Protein AF-0000000083109090 (afdb_homodimer)

Solvent-accessible surface area (backbone atoms only — not comparable to full-atom values): 13668 Å² total; per-residue (Å²): 124,81,41,58,87,53,55,61,82,64,50,48,27,63,74,70,68,46,91,66,56,71,67,56,51,26,51,28,56,70,32,54,67,71,56,40,55,50,26,52,73,69,66,62,48,85,37,51,51,35,40,41,41,31,14,63,66,70,72,48,52,42,60,52,47,31,35,27,48,62,78,38,60,71,63,47,57,58,50,41,63,70,64,45,74,72,66,74,48,75,71,70,64,46,71,69,77,74,76,74,79,79,76,78,79,77,78,79,81,74,77,83,123,124,81,40,59,86,54,55,60,82,65,50,48,28,64,75,69,68,44,89,66,57,71,66,56,52,25,52,29,57,70,31,54,69,70,56,40,55,50,26,53,74,70,66,63,49,85,37,52,51,33,39,39,42,31,13,63,66,69,71,48,53,41,60,52,48,31,34,26,47,62,77,38,60,73,64,46,56,57,50,43,66,70,65,44,74,72,65,74,46,75,72,69,63,46,72,69,77,72,76,74,80,76,77,79,80,78,78,79,81,78,77,88,119

Organism: NCBI:txid185642

Foldseek 3Di:
DACQPPDCQVVVCVVLVHHDDPCLQCVQQPHDPVVCVVCVVVVNCDDLVSLVSNCVSSVHDSVVSCCNNPVDPPVVVVVCVVPPPPPCPPVNVPPPPPPDPPDDDPPPPPDPD/DACQPPDCQVVVCVVLVHHDDPCLQCVLQPHDPVVQVVCVVVVNCDDLVSLVSNCVSSVHDSVVSCCNNPVDPPVVVVVCVVPPPPPCPVVNVPPPPPPDPPDDDPPPPPDPD

Sequence (226 aa):
MDDRDKDPAVVLPYLVGRSLAATEVYEAFGYRKSAYYKAAREGRLITADNLIRAARHFGLNPIDLQVRFGLIAPEAVTEYLESAPAAPGPRDLRPEPSLTPSGRKTLSDKAVRMDDRDKDPAVVLPYLVGRSLAATEVYEAFGYRKSAYYKAAREGRLITADNLIRAARHFGLNPIDLQVRFGLIAPEAVTEYLESAPAAPGPRDLRPEPSLTPSGRKTLSDKAVR

Secondary structure (DSSP, 8-state):
---TTS-HHHHHHHHHTS---HHHHHHHHT--HHHHHHHHHTT-SS-HHHHHHHHHHHT--HHHHHHHTTSS-HHHHHHHHHHS-----GGGGS-------------------/---TTS-HHHHHHHHHTS---HHHHHHHHT--HHHHHHHHHTT-SS-HHHHHHHHHHHT--HHHHHHHTTSS-HHHHHHHHHHS-----GGGGS-------------------

pLDDT: mean 83.54, std 21.54, range [30.34, 98.88]

Radius of gyration: 29.58 Å; Cα contacts (8 Å, |Δi|>4): 188; chains: 2; bounding box: 74×94×102 Å

Nearest PDB structures (foldseek):
  6jpi-assembly1_C  TM=4.827E-01  e=1.885E-01  Pseudomonas aeruginosa PAO1
  6rnz-assembly2_B  TM=6.061E-01  e=8.542E-01  Deinococcus deserti
  6jq1-assembly1_A  TM=6.209E-01  e=1.283E+00  Deinococcus geothermalis DSM 11300
  2lyp-assembly1_A  TM=5.746E-01  e=2.295E+00  Enterococcus faecalis
  6qer-assembly4_D  TM=4.992E-01  e=7.339E+00  Streptococcus thermophilus LMD-9

Structure (mmCIF, N/CA/C/O backbone):
data_AF-0000000083109090-model_v1
#
loop_
_entity.id
_entity.type
_entity.pdbx_description
1 polymer 'Uncharacterized protein'
#
loop_
_atom_site.group_PDB
_atom_site.id
_atom_site.type_symbol
_atom_site.label_atom_id
_atom_site.label_alt_id
_atom_site.label_comp_id
_atom_site.label_asym_id
_atom_site.label_entity_id
_atom_site.label_seq_id
_atom_site.pdbx_PDB_ins_code
_atom_site.Cartn_x
_atom_site.Cartn_y
_atom_site.Cartn_z
_atom_site.occupancy
_atom_site.B_iso_or_equiv
_atom_site.auth_seq_id
_atom_site.auth_comp_id
_atom_site.auth_asym_id
_atom_site.auth_atom_id
_atom_site.pdbx_PDB_model_num
ATOM 1 N N . MET A 1 1 ? 8.922 15.836 -2.305 1 66.12 1 MET A N 1
ATOM 2 C CA . MET A 1 1 ? 9.102 16.047 -0.872 1 66.12 1 MET A CA 1
ATOM 3 C C . MET A 1 1 ? 9.062 14.727 -0.116 1 66.12 1 MET A C 1
ATOM 5 O O . MET A 1 1 ? 8.359 13.797 -0.517 1 66.12 1 MET A O 1
ATOM 9 N N . ASP A 1 2 ? 10.039 14.414 0.573 1 82.81 2 ASP A N 1
ATOM 10 C CA . ASP A 1 2 ? 10.25 13.227 1.394 1 82.81 2 ASP A CA 1
ATOM 11 C C . ASP A 1 2 ? 9.758 13.445 2.82 1 82.81 2 ASP A C 1
ATOM 13 O O . ASP A 1 2 ? 10.242 14.336 3.521 1 82.81 2 ASP A O 1
ATOM 17 N N . ASP A 1 3 ? 8.758 12.719 3.186 1 92 3 ASP A N 1
ATOM 18 C CA . ASP A 1 3 ? 8.109 12.898 4.48 1 92 3 ASP A CA 1
ATOM 19 C C . ASP A 1 3 ? 8.227 11.633 5.336 1 92 3 ASP A C 1
ATOM 21 O O . ASP A 1 3 ? 7.43 11.422 6.246 1 92 3 ASP A O 1
ATOM 25 N N . ARG A 1 4 ? 9.234 10.852 5.129 1 91.81 4 ARG A N 1
ATOM 26 C CA . ARG A 1 4 ? 9.383 9.531 5.73 1 91.81 4 ARG A CA 1
ATOM 27 C C . ARG A 1 4 ? 9.469 9.625 7.25 1 91.81 4 ARG A C 1
ATOM 29 O O . ARG A 1 4 ? 9.008 8.734 7.961 1 91.81 4 ARG A O 1
ATOM 36 N N . ASP A 1 5 ? 9.898 10.703 7.746 1 92.56 5 ASP A N 1
ATOM 37 C CA . ASP A 1 5 ? 10.141 10.789 9.188 1 92.56 5 ASP A CA 1
ATOM 38 C C . ASP A 1 5 ? 9.203 11.797 9.844 1 92.56 5 ASP A C 1
ATOM 40 O O . ASP A 1 5 ? 9.367 12.141 11.016 1 92.56 5 ASP A O 1
ATOM 44 N N . LYS A 1 6 ? 8.25 12.172 9.07 1 93.75 6 LYS A N 1
ATOM 45 C CA . LYS A 1 6 ? 7.32 13.164 9.602 1 93.75 6 LYS A CA 1
ATOM 46 C C . LYS A 1 6 ? 6.043 12.508 10.117 1 93.75 6 LYS A C 1
ATOM 48 O O . LYS A 1 6 ? 5.664 11.43 9.656 1 93.75 6 LYS A O 1
ATOM 53 N N . ASP A 1 7 ? 5.457 13.18 10.992 1 93.06 7 ASP A N 1
ATOM 54 C CA . ASP A 1 7 ? 4.16 12.773 11.531 1 93.06 7 ASP A CA 1
ATOM 55 C C . ASP A 1 7 ? 3.043 13.047 10.523 1 93.06 7 ASP A C 1
ATOM 57 O O . ASP A 1 7 ? 2.887 14.172 10.047 1 93.06 7 ASP A O 1
ATOM 61 N N . PRO A 1 8 ? 2.293 12.023 10.266 1 96.81 8 PRO A N 1
ATOM 62 C CA . PRO A 1 8 ? 1.177 12.266 9.344 1 96.81 8 PRO A CA 1
ATOM 63 C C . PRO A 1 8 ? 0.277 13.414 9.797 1 96.81 8 PRO A C 1
ATOM 65 O O . PRO A 1 8 ? -0.294 14.117 8.961 1 96.81 8 PRO A O 1
ATOM 68 N N . ALA A 1 9 ? 0.2 13.648 11.047 1 95.56 9 ALA A N 1
ATOM 69 C CA . ALA A 1 9 ? -0.646 14.719 11.578 1 95.56 9 ALA A CA 1
ATOM 70 C C . ALA A 1 9 ? -0.125 16.094 11.156 1 95.56 9 ALA A C 1
ATOM 72 O O . ALA A 1 9 ? -0.86 17.078 11.195 1 95.56 9 ALA A O 1
ATOM 73 N N . VAL A 1 10 ? 1.096 16.094 10.805 1 94.38 10 VAL A N 1
ATOM 74 C CA . VAL A 1 10 ? 1.698 17.328 10.312 1 94.38 10 VAL A CA 1
ATOM 75 C C . VAL A 1 10 ? 1.59 17.375 8.797 1 94.38 10 VAL A C 1
ATOM 77 O O . VAL A 1 10 ? 1.343 18.453 8.219 1 94.38 10 VAL A O 1
ATOM 80 N N . VAL A 1 11 ? 1.691 16.25 8.141 1 96.75 11 VAL A N 1
ATOM 81 C CA . VAL A 1 11 ? 1.776 16.172 6.688 1 96.75 11 VAL A CA 1
ATOM 82 C C . VAL A 1 11 ? 0.381 16.297 6.082 1 96.75 11 VAL A C 1
ATOM 84 O O . VAL A 1 11 ? 0.186 17.016 5.098 1 96.75 11 VAL A O 1
ATOM 87 N N . LEU A 1 12 ? -0.582 15.68 6.68 1 98.06 12 LEU A N 1
ATOM 88 C CA . LEU A 1 12 ? -1.898 15.531 6.07 1 98.06 12 LEU A CA 1
ATOM 89 C C . LEU A 1 12 ? -2.598 16.875 5.938 1 98.06 12 LEU A C 1
ATOM 91 O O . LEU A 1 12 ? -3.215 17.156 4.906 1 98.06 12 LEU A O 1
ATOM 95 N N . PRO A 1 13 ? -2.471 17.797 6.957 1 97.5 13 PRO A N 1
ATOM 96 C CA . PRO A 1 13 ? -3.105 19.109 6.781 1 97.5 13 PRO A CA 1
ATOM 97 C C . PRO A 1 13 ? -2.58 19.859 5.562 1 97.5 13 PRO A C 1
ATOM 99 O O . PRO A 1 13 ? -3.346 20.531 4.875 1 97.5 13 PRO A O 1
ATOM 102 N N . TYR A 1 14 ? -1.335 19.656 5.316 1 95.38 14 TYR A N 1
ATOM 103 C CA . TYR A 1 14 ? -0.731 20.297 4.152 1 95.38 14 TYR A CA 1
ATOM 104 C C . TYR A 1 14 ? -1.292 19.719 2.859 1 95.38 14 TYR A C 1
ATOM 106 O O . TYR A 1 14 ? -1.644 20.469 1.938 1 95.38 14 TYR A O 1
ATOM 114 N N . LEU A 1 15 ? -1.464 18.5 2.781 1 95.81 15 LEU A N 1
ATOM 115 C CA . LEU A 1 15 ? -1.929 17.812 1.578 1 95.81 15 LEU A CA 1
ATOM 116 C C . LEU A 1 15 ? -3.414 18.078 1.347 1 95.81 15 LEU A C 1
ATOM 118 O O . LEU A 1 15 ? -3.855 18.203 0.203 1 95.81 15 LEU A O 1
ATOM 122 N N . VAL A 1 16 ? -4.121 18.109 2.443 1 97.06 16 VAL A N 1
ATOM 123 C CA . VAL A 1 16 ? -5.562 18.312 2.361 1 97.06 16 VAL A CA 1
ATOM 124 C C . VAL A 1 16 ? -5.863 19.781 2.064 1 97.06 16 VAL A C 1
ATOM 126 O O . VAL A 1 16 ? -6.879 20.109 1.441 1 97.06 16 VAL A O 1
ATOM 129 N N . GLY A 1 17 ? -5 20.641 2.492 1 96.44 17 GLY A N 1
ATOM 130 C CA . GLY A 1 17 ? -5.156 22.062 2.232 1 96.44 17 GLY A CA 1
ATOM 131 C C . GLY A 1 17 ? -5.984 22.766 3.285 1 96.44 17 GLY A C 1
ATOM 132 O O . GLY A 1 17 ? -6.648 23.766 2.99 1 96.44 17 GLY A O 1
ATOM 133 N N . ARG A 1 18 ? -6.121 22.25 4.379 1 97.88 18 ARG A N 1
ATOM 134 C CA . ARG A 1 18 ? -6.812 22.875 5.5 1 97.88 18 ARG A CA 1
ATOM 135 C C . ARG A 1 18 ? -6.285 22.344 6.832 1 97.88 18 ARG A C 1
ATOM 137 O O . ARG A 1 18 ? -5.605 21.312 6.871 1 97.88 18 ARG A O 1
ATOM 144 N N . SER A 1 19 ? -6.629 23.031 7.867 1 97.19 19 SER A N 1
ATOM 145 C CA . SER A 1 19 ? -6.312 22.531 9.203 1 97.19 19 SER A CA 1
ATOM 146 C C . SER A 1 19 ? -7.133 21.297 9.547 1 97.19 19 SER A C 1
ATOM 148 O O . SER A 1 19 ? -8.297 21.188 9.148 1 97.19 19 SER A O 1
ATOM 150 N N . LEU A 1 20 ? -6.5 20.359 10.188 1 97.94 20 LEU A N 1
ATOM 151 C CA . LEU A 1 20 ? -7.188 19.156 10.625 1 97.94 20 LEU A CA 1
ATOM 152 C C . LEU A 1 20 ? -7.141 19.031 12.148 1 97.94 20 LEU A C 1
ATOM 154 O O . LEU A 1 20 ? -6.082 19.188 12.758 1 97.94 20 LEU A O 1
ATOM 158 N N . ALA A 1 21 ? -8.328 18.734 12.734 1 97.38 21 ALA A N 1
ATOM 159 C CA . ALA A 1 21 ? -8.328 18.344 14.141 1 97.38 21 ALA A CA 1
ATOM 160 C C . ALA A 1 21 ? -7.613 17.016 14.336 1 97.38 21 ALA A C 1
ATOM 162 O O . ALA A 1 21 ? -7.66 16.141 13.469 1 97.38 21 ALA A O 1
ATOM 163 N N . ALA A 1 22 ? -6.977 16.844 15.492 1 96.31 22 ALA A N 1
ATOM 164 C CA . ALA A 1 22 ? -6.305 15.594 15.805 1 96.31 22 ALA A CA 1
ATOM 165 C C . ALA A 1 22 ? -7.262 14.414 15.664 1 96.31 22 ALA A C 1
ATOM 167 O O . ALA A 1 22 ? -6.887 13.359 15.148 1 96.31 22 ALA A O 1
ATOM 168 N N . THR A 1 23 ? -8.461 14.625 16.031 1 96.94 23 THR A N 1
ATOM 169 C CA . THR A 1 23 ? -9.469 13.57 15.977 1 96.94 23 THR A CA 1
ATOM 170 C C . THR A 1 23 ? -9.742 13.156 14.531 1 96.94 23 THR A C 1
ATOM 172 O O . THR A 1 23 ? -10 11.984 14.266 1 96.94 23 THR A O 1
ATOM 175 N N . GLU A 1 24 ? -9.688 14.125 13.602 1 98.12 24 GLU A N 1
ATOM 176 C CA . GLU A 1 24 ? -9.875 13.828 12.188 1 98.12 24 GLU A CA 1
ATOM 177 C C . GLU A 1 24 ? -8.758 12.93 11.656 1 98.12 24 GLU A C 1
ATOM 179 O O . GLU A 1 24 ? -9 12.031 10.859 1 98.12 24 GLU A O 1
ATOM 184 N N . VAL A 1 25 ? -7.59 13.18 12.125 1 98.38 25 VAL A N 1
ATOM 185 C CA . VAL A 1 25 ? -6.434 12.406 11.688 1 98.38 25 VAL A CA 1
ATOM 186 C C . VAL A 1 25 ? -6.527 10.977 12.227 1 98.38 25 VAL A C 1
ATOM 188 O O . VAL A 1 25 ? -6.375 10.016 11.469 1 98.38 25 VAL A O 1
ATOM 191 N N . TYR A 1 26 ? -6.895 10.883 13.555 1 98.06 26 TYR A N 1
ATOM 192 C CA . TYR A 1 26 ? -7.02 9.555 14.156 1 98.06 26 TYR A CA 1
ATOM 193 C C . TYR A 1 26 ? -8.078 8.727 13.43 1 98.06 26 TYR A C 1
ATOM 195 O O . TYR A 1 26 ? -7.852 7.555 13.125 1 98.06 26 TYR A O 1
ATOM 203 N N . GLU A 1 27 ? -9.133 9.398 13.125 1 98.06 27 GLU A N 1
ATOM 204 C CA . GLU A 1 27 ? -10.242 8.727 12.453 1 98.06 27 GLU A CA 1
ATOM 205 C C . GLU A 1 27 ? -9.852 8.281 11.055 1 98.06 27 GLU A C 1
ATOM 207 O O . GLU A 1 27 ? -10.242 7.199 10.609 1 98.06 27 GLU A O 1
ATOM 212 N N . ALA A 1 28 ? -9.047 9.055 10.43 1 98.69 28 ALA A N 1
ATOM 213 C CA . ALA A 1 28 ? -8.609 8.719 9.078 1 98.69 28 ALA A CA 1
ATOM 214 C C . ALA A 1 28 ? -7.762 7.449 9.07 1 98.69 28 ALA A C 1
ATOM 216 O O . ALA A 1 28 ? -7.773 6.691 8.094 1 98.69 28 ALA A O 1
ATOM 217 N N . PHE A 1 29 ? -7.105 7.23 10.102 1 98.69 29 PHE A N 1
ATOM 218 C CA . PHE A 1 29 ? -6.281 6.035 10.227 1 98.69 29 PHE A CA 1
ATOM 219 C C . PHE A 1 29 ? -7.078 4.891 10.844 1 98.69 29 PHE A C 1
ATOM 221 O O . PHE A 1 29 ? -6.613 3.75 10.867 1 98.69 29 PHE A O 1
ATOM 228 N N . GLY A 1 30 ? -8.219 5.223 11.352 1 98.06 30 GLY A N 1
ATOM 229 C CA . GLY A 1 30 ? -9.078 4.223 11.977 1 98.06 30 GLY A CA 1
ATOM 230 C C . GLY A 1 30 ? -8.688 3.902 13.406 1 98.06 30 GLY A C 1
ATOM 231 O O . GLY A 1 30 ? -8.891 2.781 13.875 1 98.06 30 GLY A O 1
ATOM 232 N N . TYR A 1 31 ? -8.102 4.867 14.023 1 98.19 31 TYR A N 1
ATOM 233 C CA . TYR A 1 31 ? -7.633 4.668 15.391 1 98.19 31 TYR A CA 1
ATOM 234 C C . TYR A 1 31 ? -8.367 5.586 16.359 1 98.19 31 TYR A C 1
ATOM 236 O O . TYR A 1 31 ? -8.789 6.684 15.992 1 98.19 31 TYR A O 1
ATOM 244 N N . ARG A 1 32 ? -8.547 5.086 17.531 1 98.25 32 ARG A N 1
ATOM 245 C CA . ARG A 1 32 ? -8.734 6.02 18.641 1 98.25 32 ARG A CA 1
ATOM 246 C C . ARG A 1 32 ? -7.426 6.707 19.016 1 98.25 32 ARG A C 1
ATOM 248 O O . ARG A 1 32 ? -6.348 6.27 18.594 1 98.25 32 ARG A O 1
ATOM 255 N N . LYS A 1 33 ? -7.535 7.75 19.797 1 97.12 33 LYS A N 1
ATOM 256 C CA . LYS A 1 33 ? -6.383 8.57 20.156 1 97.12 33 LYS A CA 1
ATOM 257 C C . LYS A 1 33 ? -5.273 7.723 20.766 1 97.12 33 LYS A C 1
ATOM 259 O O . LYS A 1 33 ? -4.137 7.746 20.297 1 97.12 33 LYS A O 1
ATOM 264 N N . SER A 1 34 ? -5.559 6.965 21.781 1 98.12 34 SER A N 1
ATOM 265 C CA . SER A 1 34 ? -4.559 6.184 22.5 1 98.12 34 SER A CA 1
ATOM 266 C C . SER A 1 34 ? -3.893 5.156 21.594 1 98.12 34 SER A C 1
ATOM 268 O O . SER A 1 34 ? -2.682 4.945 21.672 1 98.12 34 SER A O 1
ATOM 270 N N . ALA A 1 35 ? -4.723 4.559 20.734 1 98.19 35 ALA A N 1
ATOM 271 C CA . ALA A 1 35 ? -4.207 3.557 19.812 1 98.19 35 ALA A CA 1
ATOM 272 C C . ALA A 1 35 ? -3.328 4.203 18.75 1 98.19 35 ALA A C 1
ATOM 274 O O . ALA A 1 35 ? -2.35 3.602 18.297 1 98.19 35 ALA A O 1
ATOM 275 N N . TYR A 1 36 ? -3.684 5.449 18.359 1 98.12 36 TYR A N 1
ATOM 276 C CA . TYR A 1 36 ? -2.885 6.184 17.375 1 98.12 36 TYR A CA 1
ATOM 277 C C . TYR A 1 36 ? -1.476 6.434 17.906 1 98.12 36 TYR A C 1
ATOM 279 O O . TYR A 1 36 ? -0.491 6.121 17.234 1 98.12 36 TYR A O 1
ATOM 287 N N . TYR A 1 37 ? -1.367 6.914 19.062 1 97.12 37 TYR A N 1
ATOM 288 C CA . TYR A 1 37 ? -0.075 7.238 19.656 1 97.12 37 TYR A CA 1
ATOM 289 C C . TYR A 1 37 ? 0.722 5.977 19.953 1 97.12 37 TYR A C 1
ATOM 291 O O . TYR A 1 37 ? 1.945 5.953 19.797 1 97.12 37 TYR A O 1
ATOM 299 N N . LYS A 1 38 ? 0.082 4.988 20.391 1 98.31 38 LYS A N 1
ATOM 300 C CA . LYS A 1 38 ? 0.758 3.711 20.609 1 98.31 38 LYS A CA 1
ATOM 301 C C . LYS A 1 38 ? 1.337 3.176 19.297 1 98.31 38 LYS A C 1
ATOM 303 O O . LYS A 1 38 ? 2.488 2.738 19.25 1 98.31 38 LYS A O 1
ATOM 308 N N . ALA A 1 39 ? 0.479 3.254 18.234 1 97.88 39 ALA A N 1
ATOM 309 C CA . ALA A 1 39 ? 0.938 2.805 16.922 1 97.88 39 ALA A CA 1
ATOM 310 C C . ALA A 1 39 ? 2.137 3.623 16.453 1 97.88 39 ALA A C 1
ATOM 312 O O . ALA A 1 39 ? 3.092 3.074 15.891 1 97.88 39 ALA A O 1
ATOM 313 N N . ALA A 1 40 ? 2.102 4.844 16.641 1 96.75 40 ALA A N 1
ATOM 314 C CA . ALA A 1 40 ? 3.203 5.727 16.266 1 96.75 40 ALA A CA 1
ATOM 315 C C . ALA A 1 40 ? 4.484 5.352 17.016 1 96.75 40 ALA A C 1
ATOM 317 O O . ALA A 1 40 ? 5.551 5.238 16.406 1 96.75 40 ALA A O 1
ATOM 318 N N . ARG A 1 41 ? 4.352 5.07 18.266 1 96.75 41 ARG A N 1
ATOM 319 C CA . ARG A 1 41 ? 5.508 4.738 19.094 1 96.75 41 ARG A CA 1
ATOM 320 C C . ARG A 1 41 ? 6.09 3.385 18.688 1 96.75 41 ARG A C 1
ATOM 322 O O . ARG A 1 41 ? 7.309 3.189 18.75 1 96.75 41 ARG A O 1
ATOM 329 N N . GLU A 1 42 ? 5.297 2.531 18.281 1 97.56 42 GLU A N 1
ATOM 330 C CA . GLU A 1 42 ? 5.711 1.168 17.969 1 97.56 42 GLU A CA 1
ATOM 331 C C . GLU A 1 42 ? 6.105 1.037 16.5 1 97.56 42 GLU A C 1
ATOM 333 O O . GLU A 1 42 ? 6.441 -0.055 16.047 1 97.56 42 GLU A O 1
ATOM 338 N N . GLY A 1 43 ? 6.012 2.068 15.781 1 96.12 43 GLY A N 1
ATOM 339 C CA . GLY A 1 43 ? 6.41 2.031 14.383 1 96.12 43 GLY A CA 1
ATOM 340 C C . GLY A 1 43 ? 5.391 1.354 13.492 1 96.12 43 GLY A C 1
ATOM 341 O O . GLY A 1 43 ? 5.727 0.869 12.406 1 96.12 43 GLY A O 1
ATOM 342 N N . ARG A 1 44 ? 4.113 1.366 13.922 1 97.25 44 ARG A N 1
ATOM 343 C CA . ARG A 1 44 ? 3.07 0.638 13.211 1 97.25 44 ARG A CA 1
ATOM 344 C C . ARG A 1 44 ? 2.078 1.598 12.562 1 97.25 44 ARG A C 1
ATOM 346 O O . ARG A 1 44 ? 1.057 1.17 12.023 1 97.25 44 ARG A O 1
ATOM 353 N N . LEU A 1 45 ? 2.334 2.902 12.602 1 98.25 45 LEU A N 1
ATOM 354 C CA . LEU A 1 45 ? 1.4 3.9 12.094 1 98.25 45 LEU A CA 1
ATOM 355 C C . LEU A 1 45 ? 1.543 4.055 10.586 1 98.25 45 LEU A C 1
ATOM 357 O O . LEU A 1 45 ? 0.546 4.055 9.859 1 98.25 45 LEU A O 1
ATOM 361 N N . ILE A 1 46 ? 2.832 4.039 10.211 1 98.31 46 ILE A N 1
ATOM 362 C CA . ILE A 1 46 ? 3.1 4.25 8.797 1 98.31 46 ILE A CA 1
ATOM 363 C C . ILE A 1 46 ? 3.174 2.906 8.078 1 98.31 46 ILE A C 1
ATOM 365 O O . ILE A 1 46 ? 4.254 2.336 7.926 1 98.31 46 ILE A O 1
ATOM 369 N N . THR A 1 47 ? 2.074 2.434 7.707 1 98.31 47 THR A N 1
ATOM 370 C CA . THR A 1 47 ? 1.924 1.237 6.887 1 98.31 47 THR A CA 1
ATOM 371 C C . THR A 1 47 ? 1.169 1.557 5.598 1 98.31 47 THR A C 1
ATOM 373 O O . THR A 1 47 ? 0.446 2.553 5.527 1 98.31 47 THR A O 1
ATOM 376 N N . ALA A 1 48 ? 1.353 0.755 4.621 1 98.81 48 ALA A N 1
ATOM 377 C CA . ALA A 1 48 ? 0.65 0.982 3.359 1 98.81 48 ALA A CA 1
ATOM 378 C C . ALA A 1 48 ? -0.862 0.92 3.555 1 98.81 48 ALA A C 1
ATOM 380 O O . ALA A 1 48 ? -1.599 1.744 3.008 1 98.81 48 ALA A O 1
ATOM 381 N N . ASP A 1 49 ? -1.288 0.029 4.383 1 98.75 49 ASP A N 1
ATOM 382 C CA . ASP A 1 49 ? -2.719 -0.102 4.641 1 98.75 49 ASP A CA 1
ATOM 383 C C . ASP A 1 49 ? -3.268 1.146 5.332 1 98.75 49 ASP A C 1
ATOM 385 O O . ASP A 1 49 ? -4.332 1.645 4.965 1 98.75 49 ASP A O 1
ATOM 389 N N . ASN A 1 50 ? -2.525 1.645 6.262 1 98.81 50 ASN A N 1
ATOM 390 C CA . ASN A 1 50 ? -2.953 2.846 6.969 1 98.81 50 ASN A CA 1
ATOM 391 C C . ASN A 1 50 ? -2.963 4.066 6.051 1 98.81 50 ASN A C 1
ATOM 393 O O . ASN A 1 50 ? -3.873 4.891 6.121 1 98.81 50 ASN A O 1
ATOM 397 N N . LEU A 1 51 ? -1.972 4.109 5.223 1 98.75 51 LEU A N 1
ATOM 398 C CA . LEU A 1 51 ? -1.868 5.254 4.324 1 98.75 51 LEU A CA 1
ATOM 399 C C . LEU A 1 51 ? -2.963 5.211 3.262 1 98.75 51 LEU A C 1
ATOM 401 O O . LEU A 1 51 ? -3.496 6.254 2.871 1 98.75 51 LEU A O 1
ATOM 405 N N . ILE A 1 52 ? -3.293 4.023 2.836 1 98.88 52 ILE A N 1
ATOM 406 C CA . ILE A 1 52 ? -4.402 3.863 1.903 1 98.88 52 ILE A CA 1
ATOM 407 C C . ILE A 1 52 ? -5.711 4.258 2.584 1 98.88 52 ILE A C 1
ATOM 409 O O . ILE A 1 52 ? -6.543 4.949 1.991 1 98.88 52 ILE A O 1
ATOM 413 N N . ARG A 1 53 ? -5.852 3.891 3.814 1 98.69 53 ARG A N 1
ATOM 414 C CA . ARG A 1 53 ? -7.043 4.258 4.574 1 98.69 53 ARG A CA 1
ATOM 415 C C . ARG A 1 53 ? -7.148 5.77 4.73 1 98.69 53 ARG A C 1
ATOM 417 O O . ARG A 1 53 ? -8.211 6.348 4.508 1 98.69 53 ARG A O 1
ATOM 424 N N . ALA A 1 54 ? -6.059 6.391 5.09 1 98.81 54 ALA A N 1
ATOM 425 C CA . ALA A 1 54 ? -6.039 7.84 5.27 1 98.81 54 ALA A CA 1
ATOM 426 C C . ALA A 1 54 ? -6.312 8.562 3.953 1 98.81 54 ALA A C 1
ATOM 428 O O . ALA A 1 54 ? -7.051 9.547 3.92 1 98.81 54 ALA A O 1
ATOM 429 N N . ALA A 1 55 ? -5.727 8.031 2.914 1 98.62 55 ALA A N 1
ATOM 430 C CA . ALA A 1 55 ? -5.934 8.625 1.595 1 98.62 55 ALA A CA 1
ATOM 431 C C . ALA A 1 55 ? -7.406 8.586 1.2 1 98.62 55 ALA A C 1
ATOM 433 O O . ALA A 1 55 ? -7.953 9.578 0.718 1 98.62 55 ALA A O 1
ATOM 434 N N . ARG A 1 56 ? -8.031 7.488 1.415 1 98.5 56 ARG A N 1
ATOM 435 C CA . ARG A 1 56 ? -9.445 7.332 1.101 1 98.5 56 ARG A CA 1
ATOM 436 C C . ARG A 1 56 ? -10.297 8.297 1.921 1 98.5 56 ARG A C 1
ATOM 438 O O . ARG A 1 56 ? -11.234 8.898 1.399 1 98.5 56 ARG A O 1
ATOM 445 N N . HIS A 1 57 ? -9.938 8.461 3.15 1 98.62 57 HIS A N 1
ATOM 446 C CA . HIS A 1 57 ? -10.695 9.305 4.062 1 98.62 57 HIS A CA 1
ATOM 447 C C . HIS A 1 57 ? -10.641 10.766 3.633 1 98.62 57 HIS A C 1
ATOM 449 O O . HIS A 1 57 ? -11.648 11.477 3.686 1 98.62 57 HIS A O 1
ATOM 455 N N . PHE A 1 58 ? -9.531 11.234 3.152 1 98.44 58 PHE A N 1
ATOM 456 C CA . PHE A 1 58 ? -9.328 12.656 2.879 1 98.44 58 PHE A CA 1
ATOM 457 C C . PHE A 1 58 ? -9.422 12.938 1.384 1 98.44 58 PHE A C 1
ATOM 459 O O . PHE A 1 58 ? -9.297 14.086 0.954 1 98.44 58 PHE A O 1
ATOM 466 N N . GLY A 1 59 ? -9.562 11.875 0.595 1 97.5 59 GLY A N 1
ATOM 467 C CA . GLY A 1 59 ? -9.609 12.055 -0.847 1 97.5 59 GLY A CA 1
ATOM 468 C C . GLY A 1 59 ? -8.242 12.336 -1.452 1 97.5 59 GLY A C 1
ATOM 469 O O . GLY A 1 59 ? -8.125 13.117 -2.396 1 97.5 59 GLY A O 1
ATOM 470 N N . LEU A 1 60 ? -7.242 11.75 -0.874 1 97.88 60 LEU A N 1
ATOM 471 C CA . LEU A 1 60 ? -5.883 11.883 -1.383 1 97.88 60 LEU A CA 1
ATOM 472 C C . LEU A 1 60 ? -5.504 10.688 -2.246 1 97.88 60 LEU A C 1
ATOM 474 O O . LEU A 1 60 ? -6.227 9.68 -2.273 1 97.88 60 LEU A O 1
ATOM 478 N N . ASN A 1 61 ? -4.457 10.836 -2.961 1 98 61 ASN A N 1
ATOM 479 C CA . ASN A 1 61 ? -3.938 9.734 -3.758 1 98 61 ASN A CA 1
ATOM 480 C C . ASN A 1 61 ? -3.098 8.781 -2.914 1 98 61 ASN A C 1
ATOM 482 O O . ASN A 1 61 ? -2.088 9.18 -2.332 1 98 61 ASN A O 1
ATOM 486 N N . PRO A 1 62 ? -3.473 7.566 -2.844 1 98.56 62 PRO A N 1
ATOM 487 C CA . PRO A 1 62 ? -2.729 6.625 -2.004 1 98.56 62 PRO A CA 1
ATOM 488 C C . PRO A 1 62 ? -1.285 6.438 -2.463 1 98.56 62 PRO A C 1
ATOM 490 O O . PRO A 1 62 ? -0.401 6.176 -1.643 1 98.56 62 PRO A O 1
ATOM 493 N N . ILE A 1 63 ? -1.055 6.586 -3.68 1 98.19 63 ILE A N 1
ATOM 494 C CA . ILE A 1 63 ? 0.301 6.449 -4.203 1 98.19 63 ILE A CA 1
ATOM 495 C C . ILE A 1 63 ? 1.165 7.605 -3.701 1 98.19 63 ILE A C 1
ATOM 497 O O . ILE A 1 63 ? 2.305 7.398 -3.281 1 98.19 63 ILE A O 1
ATOM 501 N N . ASP A 1 64 ? 0.542 8.797 -3.73 1 96.75 64 ASP A N 1
ATOM 502 C CA . ASP A 1 64 ? 1.269 9.953 -3.225 1 96.75 64 ASP A CA 1
ATOM 503 C C . ASP A 1 64 ? 1.732 9.727 -1.787 1 96.75 64 ASP A C 1
ATOM 505 O O . ASP A 1 64 ? 2.902 9.945 -1.465 1 96.75 64 ASP A O 1
ATOM 509 N N . LEU A 1 65 ? 0.844 9.227 -0.983 1 97.94 65 LEU A N 1
ATOM 510 C CA . LEU A 1 65 ? 1.188 9.039 0.421 1 97.94 65 LEU A CA 1
ATOM 511 C C . LEU A 1 65 ? 2.246 7.949 0.581 1 97.94 65 LEU A C 1
ATOM 513 O O . LEU A 1 65 ? 3.199 8.109 1.346 1 97.94 65 LEU A O 1
ATOM 517 N N . GLN A 1 66 ? 2.117 6.848 -0.151 1 98.12 66 GLN A N 1
ATOM 518 C CA . GLN A 1 66 ? 3.055 5.738 -0.016 1 98.12 66 GLN A CA 1
ATOM 519 C C . GLN A 1 66 ? 4.449 6.133 -0.499 1 98.12 66 GLN A C 1
ATOM 521 O O . GLN A 1 66 ? 5.453 5.695 0.065 1 98.12 66 GLN A O 1
ATOM 526 N N . VAL A 1 67 ? 4.496 7.004 -1.5 1 97.44 67 VAL A N 1
ATOM 527 C CA . VAL A 1 67 ? 5.781 7.492 -1.992 1 97.44 67 VAL A CA 1
ATOM 528 C C . VAL A 1 67 ? 6.371 8.492 -0.998 1 97.44 67 VAL A C 1
ATOM 530 O O . VAL A 1 67 ? 7.539 8.375 -0.616 1 97.44 67 VAL A O 1
ATOM 533 N N . ARG A 1 68 ? 5.555 9.422 -0.545 1 96.38 68 ARG A N 1
ATOM 534 C CA . ARG A 1 68 ? 6 10.484 0.354 1 96.38 68 ARG A CA 1
ATOM 535 C C . ARG A 1 68 ? 6.559 9.906 1.649 1 96.38 68 ARG A C 1
ATOM 537 O O . ARG A 1 68 ? 7.535 10.422 2.195 1 96.38 68 ARG A O 1
ATOM 544 N N . PHE A 1 69 ? 5.938 8.805 2.098 1 97.69 69 PHE A N 1
ATOM 545 C CA . PHE A 1 69 ? 6.355 8.227 3.367 1 97.69 69 PHE A CA 1
ATOM 546 C C . PHE A 1 69 ? 7.352 7.094 3.143 1 97.69 69 PHE A C 1
ATOM 548 O O . PHE A 1 69 ? 7.719 6.387 4.082 1 97.69 69 PHE A O 1
ATOM 555 N N . GLY A 1 70 ? 7.734 6.809 1.852 1 97.06 70 GLY A N 1
ATOM 556 C CA . GLY A 1 70 ? 8.898 6 1.54 1 97.06 70 GLY A CA 1
ATOM 557 C C . GLY A 1 70 ? 8.594 4.52 1.454 1 97.06 70 GLY A C 1
ATOM 558 O O . GLY A 1 70 ? 9.508 3.688 1.492 1 97.06 70 GLY A O 1
ATOM 559 N N . LEU A 1 71 ? 7.348 4.191 1.304 1 97.94 71 LEU A N 1
ATOM 560 C CA . LEU A 1 71 ? 6.977 2.783 1.223 1 97.94 71 LEU A CA 1
ATOM 561 C C . LEU A 1 71 ? 7.094 2.273 -0.21 1 97.94 71 LEU A C 1
ATOM 563 O O . LEU A 1 71 ? 7.324 1.082 -0.433 1 97.94 71 LEU A O 1
ATOM 567 N N . ILE A 1 72 ? 6.898 3.201 -1.15 1 97.94 72 ILE A N 1
ATOM 568 C CA . ILE A 1 72 ? 7.039 2.91 -2.574 1 97.94 72 ILE A CA 1
ATOM 569 C C . ILE A 1 72 ? 8.008 3.9 -3.211 1 97.94 72 ILE A C 1
ATOM 571 O O . ILE A 1 72 ? 7.941 5.105 -2.945 1 97.94 72 ILE A O 1
ATOM 575 N N . ALA A 1 73 ? 8.891 3.4 -3.967 1 96.69 73 ALA A N 1
ATOM 576 C CA . ALA A 1 73 ? 9.82 4.27 -4.691 1 96.69 73 ALA A CA 1
ATOM 577 C C . ALA A 1 73 ? 9.109 4.992 -5.832 1 96.69 73 ALA A C 1
ATOM 579 O O . ALA A 1 73 ? 8.281 4.402 -6.531 1 96.69 73 ALA A O 1
ATOM 580 N N . PRO A 1 74 ? 9.492 6.27 -6.039 1 94.31 74 PRO A N 1
ATOM 581 C CA . PRO A 1 74 ? 8.898 6.977 -7.176 1 94.31 74 PRO A CA 1
ATOM 582 C C . PRO A 1 74 ? 9.109 6.25 -8.5 1 94.31 74 PRO A C 1
ATOM 584 O O . PRO A 1 74 ? 8.266 6.328 -9.398 1 94.31 74 PRO A O 1
ATOM 587 N N . GLU A 1 75 ? 10.219 5.531 -8.609 1 94.62 75 GLU A N 1
ATOM 588 C CA . GLU A 1 75 ? 10.539 4.805 -9.836 1 94.62 75 GLU A CA 1
ATOM 589 C C . GLU A 1 75 ? 9.531 3.689 -10.094 1 94.62 75 GLU A C 1
ATOM 591 O O . GLU A 1 75 ? 9.289 3.318 -11.25 1 94.62 75 GLU A O 1
ATOM 596 N N . ALA A 1 76 ? 8.961 3.17 -9.062 1 96.94 76 ALA A N 1
ATOM 597 C CA . ALA A 1 76 ? 7.98 2.098 -9.211 1 96.94 76 ALA A CA 1
ATOM 598 C C . ALA A 1 76 ? 6.758 2.576 -9.992 1 96.94 76 ALA A C 1
ATOM 600 O O . ALA A 1 76 ? 6.145 1.805 -10.734 1 96.94 76 ALA A O 1
ATOM 601 N N . VAL A 1 77 ? 6.453 3.859 -9.867 1 95.44 77 VAL A N 1
ATOM 602 C CA . VAL A 1 77 ? 5.293 4.422 -10.555 1 95.44 77 VAL A CA 1
ATOM 603 C C . VAL A 1 77 ? 5.578 4.512 -12.055 1 95.44 77 VAL A C 1
ATOM 605 O O . VAL A 1 77 ? 4.754 4.094 -12.875 1 95.44 77 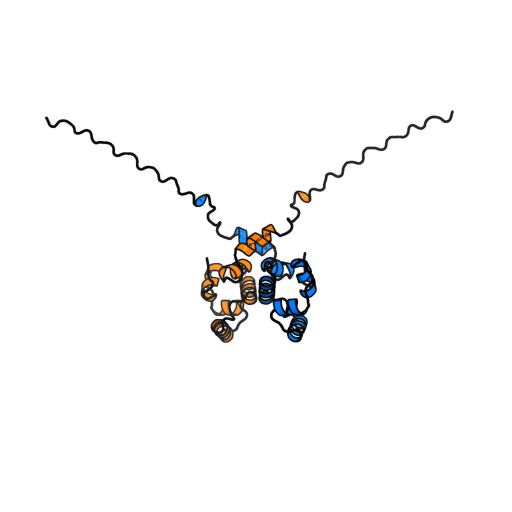VAL A O 1
ATOM 608 N N . THR A 1 78 ? 6.727 4.992 -12.359 1 92.38 78 THR A N 1
ATOM 609 C CA . THR A 1 78 ? 7.113 5.121 -13.758 1 92.38 78 THR A CA 1
ATOM 610 C C . THR A 1 78 ? 7.195 3.748 -14.422 1 92.38 78 THR A C 1
ATOM 612 O O . THR A 1 78 ? 6.727 3.568 -15.547 1 92.38 78 THR A O 1
ATOM 615 N N . GLU A 1 79 ? 7.805 2.834 -13.711 1 94.38 79 GLU A N 1
ATOM 616 C CA . GLU A 1 79 ? 7.953 1.475 -14.219 1 94.38 79 GLU A CA 1
ATOM 617 C C . GLU A 1 79 ? 6.594 0.827 -14.469 1 94.38 79 GLU A C 1
ATOM 619 O O . GLU A 1 79 ? 6.41 0.114 -15.453 1 94.38 79 GLU A O 1
ATOM 624 N N . TYR A 1 80 ? 5.691 1.057 -13.625 1 95.06 80 TYR A N 1
ATOM 625 C CA . TYR A 1 80 ? 4.344 0.521 -13.781 1 95.06 80 TYR A CA 1
ATOM 626 C C . TYR A 1 80 ? 3.715 1.013 -15.078 1 95.06 80 TYR A C 1
ATOM 628 O O . TYR A 1 80 ? 3.152 0.223 -15.844 1 95.06 80 TYR A O 1
ATOM 636 N N . LEU A 1 81 ? 3.803 2.234 -15.344 1 89.12 81 LEU A N 1
ATOM 637 C CA . LEU A 1 81 ? 3.199 2.83 -16.531 1 89.12 81 LEU A CA 1
ATOM 638 C C . LEU A 1 81 ? 3.855 2.297 -17.797 1 89.12 81 LEU A C 1
ATOM 640 O O . LEU A 1 81 ? 3.195 2.15 -18.828 1 89.12 81 LEU A O 1
ATOM 644 N N . GLU A 1 82 ? 5.117 2.029 -17.641 1 87.12 82 GLU A N 1
ATOM 645 C CA . GLU A 1 82 ? 5.859 1.541 -18.797 1 87.12 82 GLU A CA 1
ATOM 646 C C . GLU A 1 82 ? 5.52 0.083 -19.094 1 87.12 82 GLU A C 1
ATOM 648 O O . GLU A 1 82 ? 5.656 -0.37 -20.234 1 87.12 82 GLU A O 1
ATOM 653 N N . SER A 1 83 ? 5.227 -0.671 -18.094 1 81.19 83 SER A N 1
ATOM 654 C CA . SER A 1 83 ? 4.973 -2.1 -18.25 1 81.19 83 SER A CA 1
ATOM 655 C C . SER A 1 83 ? 3.504 -2.371 -18.547 1 81.19 83 SER A C 1
ATOM 657 O O . SER A 1 83 ? 3.154 -3.453 -19.031 1 81.19 83 SER A O 1
ATOM 659 N N . ALA A 1 84 ? 2.594 -1.519 -18.125 1 66.62 84 ALA A N 1
ATOM 660 C CA . ALA A 1 84 ? 1.164 -1.72 -18.359 1 66.62 84 ALA A CA 1
ATOM 661 C C . ALA A 1 84 ? 0.85 -1.788 -19.844 1 66.62 84 ALA A C 1
ATOM 663 O O . ALA A 1 84 ? 1.384 -1.006 -20.641 1 66.62 84 ALA A O 1
ATOM 664 N N . PRO A 1 85 ? 0.404 -3.074 -20.219 1 57.16 85 PRO A N 1
ATOM 665 C CA . PRO A 1 85 ? 0.086 -3.105 -21.641 1 57.16 85 PRO A CA 1
ATOM 666 C C . PRO A 1 85 ? -0.647 -1.851 -22.109 1 57.16 85 PRO A C 1
ATOM 668 O O . PRO A 1 85 ? -1.407 -1.252 -21.344 1 57.16 85 PRO A O 1
ATOM 671 N N . ALA A 1 86 ? -0.034 -1.195 -22.922 1 49.44 86 ALA A N 1
ATOM 672 C CA . ALA A 1 86 ? -0.586 0.024 -23.5 1 49.44 86 ALA A CA 1
ATOM 673 C C . ALA A 1 86 ? -2.09 -0.109 -23.734 1 49.44 86 ALA A C 1
ATOM 675 O O . ALA A 1 86 ? -2.555 -1.106 -24.297 1 49.44 86 ALA A O 1
ATOM 676 N N . ALA A 1 87 ? -2.945 0.225 -22.766 1 47.62 87 ALA A N 1
ATOM 677 C CA . ALA A 1 87 ? -4.352 0.285 -23.172 1 47.62 87 ALA A CA 1
ATOM 678 C C . ALA A 1 87 ? -4.484 0.619 -24.656 1 47.62 87 ALA A C 1
ATOM 680 O O . ALA A 1 87 ? -3.709 1.412 -25.188 1 47.62 87 ALA A O 1
ATOM 681 N N . PRO A 1 88 ? -5.129 -0.241 -25.422 1 42.69 88 PRO A N 1
ATOM 682 C CA . PRO A 1 88 ? -5.258 0.165 -26.812 1 42.69 88 PRO A CA 1
ATOM 683 C C . PRO A 1 88 ? -5.66 1.631 -26.969 1 42.69 88 PRO A C 1
ATOM 685 O O . PRO A 1 88 ? -6.52 2.121 -26.234 1 42.69 88 PRO A O 1
ATOM 688 N N . GLY A 1 89 ? -4.797 2.406 -27.203 1 40.81 89 GLY A N 1
ATOM 689 C CA . GLY A 1 89 ? -5.168 3.787 -27.469 1 40.81 89 GLY A CA 1
ATOM 690 C C . GLY A 1 89 ? -6.41 3.916 -28.328 1 40.81 89 GLY A C 1
ATOM 691 O O . GLY A 1 89 ? -6.863 2.934 -28.922 1 40.81 89 GLY A O 1
ATOM 692 N N . PRO A 1 90 ? -7.168 4.965 -28.062 1 46.62 90 PRO A N 1
ATOM 693 C CA . PRO A 1 90 ? -8.352 5.145 -28.906 1 46.62 90 PRO A CA 1
ATOM 694 C C . PRO A 1 90 ? -8.094 4.82 -30.375 1 46.62 90 PRO A C 1
ATOM 696 O O . PRO A 1 90 ? -9.008 4.422 -31.094 1 46.62 90 PRO A O 1
ATOM 699 N N . ARG A 1 91 ? -6.879 5.113 -30.703 1 48.97 91 ARG A N 1
ATOM 700 C CA . ARG A 1 91 ? -6.594 4.98 -32.125 1 48.97 91 ARG A CA 1
ATOM 701 C C . ARG A 1 91 ? -6.617 3.518 -32.562 1 48.97 91 ARG A C 1
ATOM 703 O O . ARG A 1 91 ? -6.832 3.213 -33.75 1 48.97 91 ARG A O 1
ATOM 710 N N . ASP A 1 92 ? -6.215 2.752 -31.609 1 47.75 92 ASP A N 1
ATOM 711 C CA . ASP A 1 92 ? -6.145 1.358 -32.031 1 47.75 92 ASP A CA 1
ATOM 712 C C . ASP A 1 92 ? -7.535 0.723 -32.062 1 47.75 92 ASP A C 1
ATOM 714 O O . ASP A 1 92 ? -7.688 -0.427 -32.469 1 47.75 92 ASP A O 1
ATOM 718 N N . LEU A 1 93 ? -8.43 1.518 -31.344 1 48.03 93 LEU A N 1
ATOM 719 C CA . LEU A 1 93 ? -9.82 1.085 -31.406 1 48.03 93 LEU A CA 1
ATOM 720 C C . LEU A 1 93 ? -10.469 1.543 -32.719 1 48.03 93 LEU A C 1
ATOM 722 O O . LEU A 1 93 ? -11.703 1.578 -32.812 1 48.03 93 LEU A O 1
ATOM 726 N N . ARG A 1 94 ? -9.617 2.211 -33.531 1 48.09 94 ARG A N 1
ATOM 727 C CA . ARG A 1 94 ? -10.258 2.613 -34.781 1 48.09 94 ARG A CA 1
ATOM 728 C C . ARG A 1 94 ? -10.742 1.396 -35.562 1 48.09 94 ARG A C 1
ATOM 730 O O . ARG A 1 94 ? -9.992 0.446 -35.781 1 48.09 94 ARG A O 1
ATOM 737 N N . PRO A 1 95 ? -12.016 1.324 -35.531 1 47.28 95 PRO A N 1
ATOM 738 C CA . PRO A 1 95 ? -12.508 0.224 -36.375 1 47.28 95 PRO A CA 1
ATOM 739 C C . PRO A 1 95 ? -11.82 0.168 -37.719 1 47.28 95 PRO A C 1
ATOM 741 O O . PRO A 1 95 ? -11.57 1.209 -38.344 1 47.28 95 PRO A O 1
ATOM 744 N N . GLU A 1 96 ? -10.875 -0.638 -37.906 1 54.88 96 GLU A N 1
ATOM 745 C CA . GLU A 1 96 ? -10.359 -0.767 -39.281 1 54.88 96 GLU A CA 1
ATOM 746 C C . GLU A 1 96 ? -11.469 -0.587 -40.312 1 54.88 96 GLU A C 1
ATOM 748 O O . GLU A 1 96 ? -12.57 -1.104 -40.125 1 54.88 96 GLU A O 1
ATOM 753 N N . PRO A 1 97 ? -11.492 0.485 -41.125 1 49.56 97 PRO A N 1
ATOM 754 C CA . PRO A 1 97 ? -12.562 0.648 -42.094 1 49.56 97 PRO A CA 1
ATOM 755 C C . PRO A 1 97 ? -12.961 -0.667 -42.781 1 49.56 97 PRO A C 1
ATOM 757 O O . PRO A 1 97 ? -12.094 -1.5 -43.062 1 49.56 97 PRO A O 1
ATOM 760 N N . SER A 1 98 ? -14 -1.226 -42.344 1 48.78 98 SER A N 1
ATOM 761 C CA . SER A 1 98 ? -14.57 -2.391 -43 1 48.78 98 SER A CA 1
ATOM 762 C C . SER A 1 98 ? -14.391 -2.303 -44.531 1 48.78 98 SER A C 1
ATOM 764 O O . SER A 1 98 ? -14.68 -1.268 -45.125 1 48.78 98 SER A O 1
ATOM 766 N N . LEU A 1 99 ? -13.375 -2.838 -45.156 1 50.78 99 LEU A N 1
ATOM 767 C CA . LEU A 1 99 ? -13.25 -2.914 -46.594 1 50.78 99 LEU A CA 1
ATOM 768 C C . LEU A 1 99 ? -14.602 -3.18 -47.25 1 50.78 99 LEU A C 1
ATOM 770 O O . LEU A 1 99 ? -15.352 -4.055 -46.812 1 50.78 99 LEU A O 1
ATOM 774 N N . THR A 1 100 ? -15.273 -2.152 -47.812 1 47.25 100 THR A N 1
ATOM 775 C CA . THR A 1 100 ? -16.484 -2.248 -48.594 1 47.25 100 THR A CA 1
ATOM 776 C C . THR A 1 100 ? -16.438 -3.465 -49.531 1 47.25 100 THR A C 1
ATOM 778 O O . THR A 1 100 ? -15.406 -3.725 -50.156 1 47.25 100 THR A O 1
ATOM 781 N N . PRO A 1 101 ? -17.156 -4.539 -49.312 1 48.38 101 PRO A N 1
ATOM 782 C CA . PRO A 1 101 ? -17.188 -5.68 -50.219 1 48.38 101 PRO A CA 1
ATOM 783 C C . PRO A 1 101 ? -17.344 -5.262 -51.688 1 48.38 101 PRO A C 1
ATOM 785 O O . PRO A 1 101 ? -18.031 -4.281 -51.969 1 48.38 101 PRO A O 1
ATOM 788 N N . SER A 1 102 ? -16.312 -5.262 -52.562 1 51.22 102 SER A N 1
ATOM 789 C CA . SER A 1 102 ? -16.406 -5.012 -54 1 51.22 102 SER A CA 1
ATOM 790 C C . SER A 1 102 ? -17.625 -5.691 -54.594 1 51.22 102 SER A C 1
ATOM 792 O O . SER A 1 102 ? -17.984 -6.797 -54.188 1 51.22 102 SER A O 1
ATOM 794 N N . GLY A 1 103 ? -18.5 -4.926 -55.25 1 46.34 103 GLY A N 1
ATOM 795 C CA . GLY A 1 103 ? -19.734 -5.168 -56 1 46.34 103 GLY A CA 1
ATOM 796 C C . GLY A 1 103 ? -19.656 -6.395 -56.875 1 46.34 103 GLY A C 1
ATOM 797 O O . GLY A 1 103 ? -18.578 -6.809 -57.281 1 46.34 103 GLY A O 1
ATOM 798 N N . ARG A 1 104 ? -20.594 -7.258 -56.75 1 55.53 104 ARG A N 1
ATOM 799 C CA . ARG A 1 104 ? -20.906 -8.453 -57.531 1 55.53 104 ARG A CA 1
ATOM 800 C C . ARG A 1 104 ? -20.766 -8.195 -59.031 1 55.53 104 ARG A C 1
ATOM 802 O O . ARG A 1 104 ? -21.344 -7.242 -59.562 1 55.53 104 ARG A O 1
ATOM 809 N N . LYS A 1 105 ? -19.672 -8.555 -59.594 1 52.19 105 LYS A N 1
ATOM 810 C CA . LYS A 1 105 ? -19.625 -8.531 -61.062 1 52.19 105 LYS A CA 1
ATOM 811 C C . LYS A 1 105 ? -20.859 -9.234 -61.656 1 52.19 105 LYS A C 1
ATOM 813 O O . LYS A 1 105 ? -21.203 -10.344 -61.219 1 52.19 105 LYS A O 1
ATOM 818 N N . THR A 1 106 ? -21.891 -8.547 -62.188 1 52.22 106 THR A N 1
ATOM 819 C CA . THR A 1 106 ? -23.016 -9.008 -63 1 52.22 106 THR A CA 1
ATOM 820 C C . THR A 1 106 ? -22.547 -9.898 -64.125 1 52.22 106 THR A C 1
ATOM 822 O O . THR A 1 106 ? -21.641 -9.539 -64.875 1 52.22 106 THR A O 1
ATOM 825 N N . LEU A 1 107 ? -22.469 -11.188 -63.969 1 50.03 107 LEU A N 1
ATOM 826 C CA . LEU A 1 107 ? -22.266 -12.164 -65.062 1 50.03 107 LEU A CA 1
ATOM 827 C C . LEU A 1 107 ? -23.172 -11.875 -66.188 1 50.03 107 LEU A C 1
ATOM 829 O O . LEU A 1 107 ? -24.391 -11.711 -66.062 1 50.03 107 LEU A O 1
ATOM 833 N N . SER A 1 108 ? -22.719 -11.188 -67.312 1 51.03 108 SER A N 1
ATOM 834 C CA . SER A 1 108 ? -23.359 -10.977 -68.625 1 51.03 108 SER A CA 1
ATOM 835 C C . SER A 1 108 ? -23.969 -12.266 -69.125 1 51.03 108 SER A C 1
ATOM 837 O O . SER A 1 108 ? -23.312 -13.305 -69.188 1 51.03 108 SER A O 1
ATOM 839 N N . ASP A 1 109 ? -25.344 -12.453 -69.062 1 47.16 109 ASP A N 1
ATOM 840 C CA . ASP A 1 109 ? -26.234 -13.461 -69.625 1 47.16 109 ASP A CA 1
ATOM 841 C C . ASP A 1 109 ? -25.938 -13.703 -71.125 1 47.16 109 ASP A C 1
ATOM 843 O O . ASP A 1 109 ? -26.125 -12.805 -71.938 1 47.16 109 ASP A O 1
ATOM 847 N N . LYS A 1 110 ? -24.719 -14.18 -71.5 1 46.69 110 LYS A N 1
ATOM 848 C CA . LYS A 1 110 ? -24.578 -14.539 -72.938 1 46.69 110 LYS A CA 1
ATOM 849 C C . LYS A 1 110 ? -25.797 -15.312 -73.438 1 46.69 110 LYS A C 1
ATOM 851 O O . LYS A 1 110 ? -26.359 -16.125 -72.688 1 46.69 110 LYS A O 1
ATOM 856 N N . ALA A 1 111 ? -26.359 -14.883 -74.625 1 46.69 111 ALA A N 1
ATOM 857 C CA . ALA A 1 111 ? -27.406 -15.227 -75.625 1 46.69 111 ALA A CA 1
ATOM 858 C C . ALA A 1 111 ? -27.359 -16.719 -75.938 1 46.69 111 ALA A C 1
ATOM 860 O O . ALA A 1 111 ? -26.297 -17.25 -76.312 1 46.69 111 ALA A O 1
ATOM 861 N N . VAL A 1 112 ? -28.062 -17.5 -75.25 1 40.09 112 VAL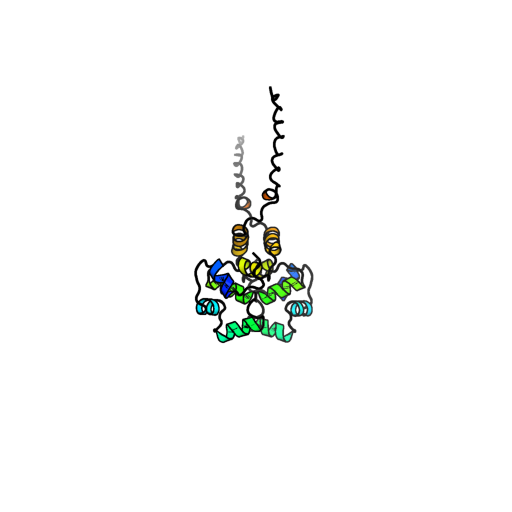 A N 1
ATOM 862 C CA . VAL A 1 112 ? -28.422 -18.828 -75.75 1 40.09 112 VAL A CA 1
ATOM 863 C C . VAL A 1 112 ? -28.922 -18.75 -77.188 1 40.09 112 VAL A C 1
ATOM 865 O O . VAL A 1 112 ? -29.922 -18.094 -77.438 1 40.09 112 VAL A O 1
ATOM 868 N N . ARG A 1 113 ? -27.953 -18.562 -78.188 1 30.34 113 ARG A N 1
ATOM 869 C CA . ARG A 1 113 ? -28.422 -19.219 -79.438 1 30.34 113 ARG A CA 1
ATOM 870 C C . ARG A 1 113 ? -28.438 -20.734 -79.25 1 30.34 113 ARG A C 1
ATOM 872 O O . ARG A 1 113 ? -27.562 -21.297 -78.562 1 30.34 113 ARG A O 1
ATOM 879 N N . MET B 1 1 ? -5.105 -6.84 -16.25 1 66.94 1 MET B N 1
ATOM 880 C CA . MET B 1 1 ? -5.688 -8.055 -15.68 1 66.94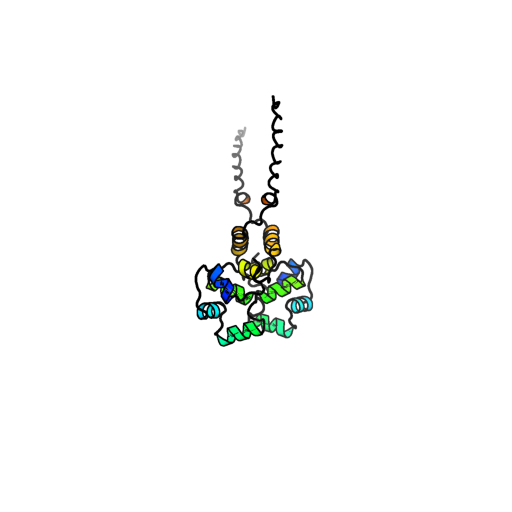 1 MET B CA 1
ATOM 881 C C . MET B 1 1 ? -6.051 -7.855 -14.219 1 66.94 1 MET B C 1
ATOM 883 O O . MET B 1 1 ? -5.387 -7.105 -13.5 1 66.94 1 MET B O 1
ATOM 887 N N . ASP B 1 2 ? -7.234 -8.062 -13.867 1 83 2 ASP B N 1
ATOM 888 C CA . ASP B 1 2 ? -7.832 -7.965 -12.539 1 83 2 ASP B CA 1
ATOM 889 C C . ASP B 1 2 ? -7.73 -9.289 -11.789 1 83 2 ASP B C 1
ATOM 891 O O . ASP B 1 2 ? -8.258 -10.305 -12.242 1 83 2 ASP B O 1
ATOM 895 N N . ASP B 1 3 ? -6.984 -9.281 -10.734 1 92.12 3 ASP B N 1
ATOM 896 C CA . ASP B 1 3 ? -6.715 -10.5 -9.977 1 92.12 3 ASP B CA 1
ATOM 897 C C . ASP B 1 3 ? -7.242 -10.391 -8.547 1 92.12 3 ASP B C 1
ATOM 899 O O . ASP B 1 3 ? -6.758 -11.078 -7.645 1 92.12 3 ASP B O 1
ATOM 903 N N . ARG B 1 4 ? -8.25 -9.617 -8.32 1 92 4 ARG B N 1
ATOM 904 C CA . ARG B 1 4 ? -8.75 -9.273 -6.996 1 92 4 ARG B CA 1
ATOM 905 C C . ARG B 1 4 ? -9.242 -10.508 -6.254 1 92 4 ARG B C 1
ATOM 907 O O . ARG B 1 4 ? -9.125 -10.594 -5.031 1 92 4 ARG B O 1
ATOM 914 N N . ASP B 1 5 ? -9.641 -11.5 -6.941 1 92.44 5 ASP B N 1
ATOM 915 C CA . ASP B 1 5 ? -10.258 -12.641 -6.281 1 92.44 5 ASP B CA 1
ATOM 916 C C . ASP B 1 5 ? -9.406 -13.898 -6.445 1 92.44 5 ASP B C 1
ATOM 918 O O . ASP B 1 5 ? -9.844 -15 -6.105 1 92.44 5 ASP B O 1
ATOM 922 N N . LYS B 1 6 ? -8.234 -13.656 -6.902 1 93.94 6 LYS B N 1
ATOM 923 C CA . LYS B 1 6 ? -7.363 -14.805 -7.125 1 93.94 6 LYS B CA 1
ATOM 924 C C . LYS B 1 6 ? -6.387 -14.992 -5.965 1 93.94 6 LYS B C 1
ATOM 926 O O . LYS B 1 6 ? -6.055 -14.031 -5.27 1 93.94 6 LYS B O 1
ATOM 931 N N . ASP B 1 7 ? -5.977 -16.172 -5.848 1 93.19 7 ASP B N 1
ATOM 932 C CA . ASP B 1 7 ? -4.949 -16.516 -4.871 1 93.19 7 ASP B CA 1
ATOM 933 C C . ASP B 1 7 ? -3.572 -16.047 -5.324 1 93.19 7 ASP B C 1
ATOM 935 O O . ASP B 1 7 ? -3.131 -16.375 -6.43 1 93.19 7 ASP B O 1
ATOM 939 N N . PRO B 1 8 ? -2.934 -15.344 -4.465 1 96.75 8 PRO B N 1
ATOM 940 C CA . PRO B 1 8 ? -1.582 -14.922 -4.848 1 96.75 8 PRO B CA 1
ATOM 941 C C . PRO B 1 8 ? -0.693 -16.094 -5.246 1 96.75 8 PRO B C 1
ATOM 943 O O . PRO B 1 8 ? 0.185 -15.953 -6.102 1 96.75 8 PRO B O 1
ATOM 946 N N . ALA B 1 9 ? -0.937 -17.234 -4.715 1 95.56 9 ALA B N 1
ATOM 947 C CA . ALA B 1 9 ? -0.132 -18.406 -5.02 1 95.56 9 ALA B CA 1
ATOM 948 C C . ALA B 1 9 ? -0.319 -18.844 -6.473 1 95.56 9 ALA B C 1
ATOM 950 O O . ALA B 1 9 ? 0.504 -19.578 -7.02 1 95.56 9 ALA B O 1
ATOM 951 N N . VAL B 1 10 ? -1.383 -18.391 -7.008 1 94.44 10 VAL B N 1
ATOM 952 C CA . VAL B 1 10 ? -1.644 -18.656 -8.414 1 94.44 10 VAL B CA 1
ATOM 953 C C . VAL B 1 10 ? -1.109 -17.516 -9.273 1 94.44 10 VAL B C 1
ATOM 955 O O . VAL B 1 10 ? -0.561 -17.75 -10.352 1 94.44 10 VAL B O 1
ATOM 958 N N . VAL B 1 11 ? -1.182 -16.328 -8.789 1 96.81 11 VAL B N 1
ATOM 959 C CA . VAL B 1 11 ? -0.87 -15.117 -9.562 1 96.81 11 VAL B CA 1
ATOM 960 C C . VAL B 1 11 ? 0.643 -14.914 -9.609 1 96.81 11 VAL B C 1
ATOM 962 O O . VAL B 1 11 ? 1.201 -14.609 -10.664 1 96.81 11 VAL B O 1
ATOM 965 N N . LEU B 1 12 ? 1.307 -15.148 -8.523 1 98.06 12 LEU B N 1
ATOM 966 C CA . LEU B 1 12 ? 2.705 -14.766 -8.375 1 98.06 12 LEU B CA 1
ATOM 967 C C . LEU B 1 12 ? 3.594 -15.57 -9.312 1 98.06 12 LEU B C 1
ATOM 969 O O . LEU B 1 12 ? 4.508 -15.023 -9.938 1 98.06 12 LEU B O 1
ATOM 973 N N . PRO B 1 13 ? 3.322 -16.906 -9.492 1 97.62 13 PRO B N 1
ATOM 974 C CA . PRO B 1 13 ? 4.156 -17.656 -10.43 1 97.62 13 PRO B CA 1
ATOM 975 C C . PRO B 1 13 ? 4.102 -17.078 -11.852 1 97.62 13 PRO B C 1
ATOM 977 O O . PRO B 1 13 ? 5.113 -17.062 -12.555 1 97.62 13 PRO B O 1
ATOM 980 N N . TYR B 1 14 ? 2.961 -16.594 -12.188 1 95.56 14 TYR B N 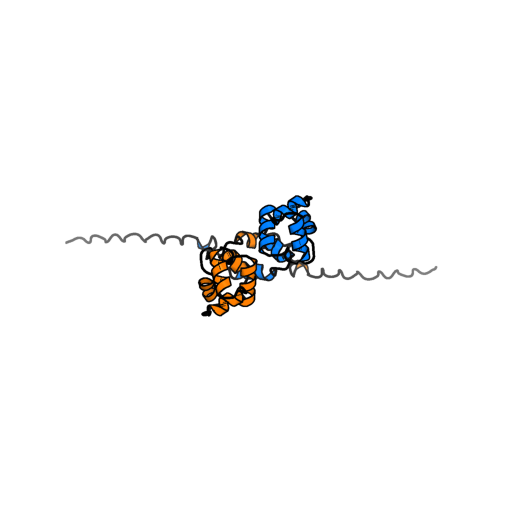1
ATOM 981 C CA . TYR B 1 14 ? 2.801 -15.984 -13.5 1 95.56 14 TYR B CA 1
ATOM 982 C C . TYR B 1 14 ? 3.611 -14.703 -13.609 1 95.56 14 TYR B C 1
ATOM 984 O O . TYR B 1 14 ? 4.305 -14.477 -14.609 1 95.56 14 TYR B O 1
ATOM 992 N N . LEU B 1 15 ? 3.619 -13.93 -12.656 1 95.88 15 LEU B N 1
ATOM 993 C CA . LEU B 1 15 ? 4.301 -12.641 -12.664 1 95.88 15 LEU B CA 1
ATOM 994 C C . LEU B 1 15 ? 5.812 -12.82 -12.578 1 95.88 15 LEU B C 1
ATOM 996 O O . LEU B 1 15 ? 6.566 -12.07 -13.195 1 95.88 15 LEU B O 1
ATOM 1000 N N . VAL B 1 16 ? 6.184 -13.805 -11.797 1 97.12 16 VAL B N 1
ATOM 1001 C CA . VAL B 1 16 ? 7.605 -14.07 -11.602 1 97.12 16 VAL B CA 1
ATOM 1002 C C . VAL B 1 16 ? 8.18 -14.773 -12.828 1 97.12 16 VAL B C 1
ATOM 1004 O O . VAL B 1 16 ? 9.367 -14.633 -13.141 1 97.12 16 VAL B O 1
ATOM 1007 N N . GLY B 1 17 ? 7.355 -15.5 -13.5 1 96.5 17 GLY B N 1
ATOM 1008 C CA . GLY B 1 17 ? 7.773 -16.172 -14.719 1 96.5 17 GLY B CA 1
ATOM 1009 C C . GLY B 1 17 ? 8.359 -17.547 -14.461 1 96.5 17 GLY B C 1
ATOM 1010 O O . GLY B 1 17 ? 9.195 -18.031 -15.234 1 96.5 17 GLY B O 1
ATOM 1011 N N . ARG B 1 18 ? 8.125 -18.109 -13.398 1 97.88 18 ARG B N 1
ATOM 1012 C CA . ARG B 1 18 ? 8.555 -19.453 -13.07 1 97.88 18 ARG B CA 1
ATOM 1013 C C . ARG B 1 18 ? 7.613 -20.109 -12.062 1 97.88 18 ARG B C 1
ATOM 1015 O O . ARG B 1 18 ? 6.812 -19.422 -11.43 1 97.88 18 ARG B O 1
ATOM 1022 N N . SER B 1 19 ? 7.746 -21.375 -11.93 1 97.31 19 SER B N 1
ATOM 1023 C CA . SER B 1 19 ? 7 -22.078 -10.883 1 97.31 19 SER B CA 1
ATOM 1024 C C . SER B 1 19 ? 7.516 -21.703 -9.5 1 97.31 19 SER B C 1
ATOM 1026 O O . SER B 1 19 ? 8.711 -21.484 -9.312 1 97.31 19 SER B O 1
ATOM 1028 N N . LEU B 1 20 ? 6.609 -21.547 -8.578 1 98 20 LEU B N 1
ATOM 1029 C CA . LEU B 1 20 ? 6.973 -21.266 -7.195 1 98 20 LEU B CA 1
ATOM 1030 C C . LEU B 1 20 ? 6.496 -22.375 -6.262 1 98 20 LEU B C 1
ATOM 1032 O O . LEU B 1 20 ? 5.344 -22.812 -6.348 1 98 20 LEU B O 1
ATOM 1036 N N . ALA B 1 21 ? 7.43 -22.828 -5.379 1 97.44 21 ALA B N 1
ATOM 1037 C CA . ALA B 1 21 ? 6.984 -23.688 -4.293 1 97.44 21 ALA B CA 1
ATOM 1038 C C . ALA B 1 21 ? 6.062 -22.938 -3.336 1 97.44 21 ALA B C 1
ATOM 1040 O O . ALA B 1 21 ? 6.223 -21.734 -3.125 1 97.44 21 ALA B O 1
ATOM 1041 N N . ALA B 1 22 ? 5.117 -23.656 -2.752 1 96.38 22 ALA B N 1
ATOM 1042 C CA . ALA B 1 22 ? 4.219 -23.047 -1.773 1 96.38 22 ALA B CA 1
ATOM 1043 C C . ALA B 1 22 ? 5.004 -22.359 -0.666 1 96.38 22 ALA B C 1
ATOM 1045 O O . ALA B 1 22 ? 4.645 -21.25 -0.241 1 96.38 22 ALA B O 1
ATOM 1046 N N . THR B 1 23 ? 6.07 -22.938 -0.301 1 97.06 23 THR B N 1
ATOM 1047 C CA . THR B 1 23 ? 6.895 -22.391 0.776 1 97.06 23 THR B CA 1
ATOM 1048 C C . THR B 1 23 ? 7.496 -21.047 0.378 1 97.06 23 THR B C 1
ATOM 1050 O O . THR B 1 23 ? 7.656 -20.156 1.218 1 97.06 23 THR B O 1
ATOM 1053 N N . GLU B 1 24 ? 7.832 -20.891 -0.914 1 98.12 24 GLU B N 1
ATOM 1054 C CA . GLU B 1 24 ? 8.359 -19.625 -1.417 1 98.12 24 GLU B CA 1
ATOM 1055 C C . GLU B 1 24 ? 7.316 -18.516 -1.32 1 98.12 24 GLU B C 1
ATOM 1057 O O . GLU B 1 24 ? 7.648 -17.375 -0.99 1 98.12 24 GLU B O 1
ATOM 1062 N N . VAL B 1 25 ? 6.121 -18.875 -1.579 1 98.38 25 VAL B N 1
ATOM 1063 C CA . VAL B 1 25 ? 5.035 -17.906 -1.539 1 98.38 25 VAL B CA 1
ATOM 1064 C C . VAL B 1 25 ? 4.777 -17.469 -0.096 1 98.38 25 VAL B C 1
ATOM 1066 O O . VAL B 1 25 ? 4.703 -16.281 0.201 1 98.38 25 VAL B O 1
ATOM 1069 N N . TYR B 1 26 ? 4.734 -18.516 0.82 1 98.12 26 TYR B N 1
ATOM 1070 C CA . TYR B 1 26 ? 4.508 -18.203 2.227 1 98.12 26 TYR B CA 1
ATOM 1071 C C . TYR B 1 26 ? 5.594 -17.281 2.764 1 98.12 26 TYR B C 1
ATOM 1073 O O . TYR B 1 26 ? 5.297 -16.297 3.455 1 98.12 26 TYR B O 1
ATOM 1081 N N . GLU B 1 27 ? 6.773 -17.594 2.367 1 98.12 27 GLU B N 1
ATOM 1082 C CA . GLU B 1 27 ? 7.922 -16.812 2.824 1 98.12 27 GLU B CA 1
ATOM 1083 C C . GLU B 1 27 ? 7.871 -15.383 2.287 1 98.12 27 GLU B C 1
ATOM 1085 O O . GLU B 1 27 ? 8.219 -14.438 2.996 1 98.12 27 GLU B O 1
ATOM 1090 N N . ALA B 1 28 ? 7.395 -15.25 1.11 1 98.69 28 ALA B N 1
ATOM 1091 C CA . ALA B 1 28 ? 7.309 -13.93 0.5 1 98.69 28 ALA B CA 1
ATOM 1092 C C . ALA B 1 28 ? 6.324 -13.039 1.258 1 98.69 28 ALA B C 1
ATOM 1094 O O . ALA B 1 28 ? 6.496 -11.82 1.313 1 98.69 28 ALA B O 1
ATOM 1095 N N . PHE B 1 29 ? 5.379 -13.625 1.839 1 98.69 29 PHE B N 1
ATOM 1096 C CA . PHE B 1 29 ? 4.391 -12.891 2.617 1 98.69 29 PHE B CA 1
ATOM 1097 C C . PHE B 1 29 ? 4.816 -12.789 4.078 1 98.69 29 PHE B C 1
ATOM 1099 O O . PHE B 1 29 ? 4.203 -12.055 4.859 1 98.69 29 PHE B O 1
ATOM 1106 N N . GLY B 1 30 ? 5.812 -13.562 4.41 1 98.06 30 GLY B N 1
ATOM 1107 C CA . GLY B 1 30 ? 6.312 -13.562 5.773 1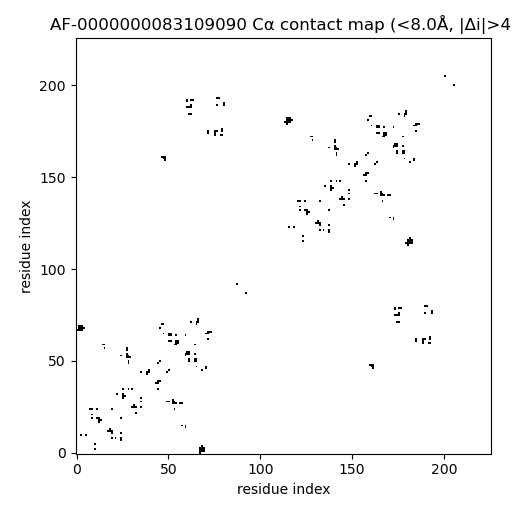 98.06 30 GLY B CA 1
ATOM 1108 C C . GLY B 1 30 ? 5.5 -14.43 6.711 1 98.06 30 GLY B C 1
ATOM 1109 O O . GLY B 1 30 ? 5.41 -14.148 7.906 1 98.06 30 GLY B O 1
ATOM 1110 N N . TYR B 1 31 ? 4.918 -15.422 6.129 1 98.19 31 TYR B N 1
ATOM 1111 C CA . TYR B 1 31 ? 4.07 -16.297 6.918 1 98.19 31 TYR B CA 1
ATOM 1112 C C . TYR B 1 31 ? 4.629 -17.719 6.938 1 98.19 31 TYR B C 1
ATOM 1114 O O . TYR B 1 31 ? 5.281 -18.156 5.984 1 98.19 31 TYR B O 1
ATOM 1122 N N . ARG B 1 32 ? 4.398 -18.375 8.023 1 98.25 32 ARG B N 1
ATOM 1123 C CA . ARG B 1 32 ? 4.406 -19.828 7.953 1 98.25 32 ARG B CA 1
ATOM 1124 C C . ARG B 1 32 ? 3.152 -20.359 7.262 1 98.25 32 ARG B C 1
ATOM 1126 O O . ARG B 1 32 ? 2.18 -19.609 7.082 1 98.25 32 ARG B O 1
ATOM 1133 N N . LYS B 1 33 ? 3.188 -21.609 6.902 1 97.19 33 LYS B N 1
ATOM 1134 C CA . LYS B 1 33 ? 2.107 -22.234 6.145 1 97.19 33 LYS B CA 1
ATOM 1135 C C . LYS B 1 33 ? 0.764 -22.047 6.844 1 97.19 33 LYS B C 1
ATOM 1137 O O . LYS B 1 33 ? -0.183 -21.531 6.25 1 97.19 33 LYS B O 1
ATOM 1142 N N . SER B 1 34 ? 0.648 -22.422 8.078 1 98.12 34 SER B N 1
ATOM 1143 C CA . SER B 1 34 ? -0.61 -22.375 8.812 1 98.12 34 SER B CA 1
ATOM 1144 C C . SER B 1 34 ? -1.13 -20.938 8.93 1 98.12 34 SER B C 1
ATOM 1146 O O . SER B 1 34 ? -2.332 -20.703 8.797 1 98.12 34 SER B O 1
ATOM 1148 N N . ALA B 1 35 ? -0.204 -20.031 9.156 1 98.19 35 ALA B N 1
ATOM 1149 C CA . ALA B 1 35 ? -0.578 -18.625 9.289 1 98.19 35 ALA B CA 1
ATOM 1150 C C . ALA B 1 35 ? -1.028 -18.062 7.945 1 98.19 35 ALA B C 1
ATOM 1152 O O . ALA B 1 35 ? -1.915 -17.203 7.891 1 98.19 35 ALA B O 1
ATOM 1153 N N . TYR B 1 36 ? -0.402 -18.547 6.855 1 98.12 36 TYR B N 1
ATOM 1154 C CA . TYR B 1 36 ? -0.791 -18.109 5.52 1 98.12 36 TYR B CA 1
ATOM 1155 C C . TYR B 1 36 ? -2.24 -18.484 5.227 1 98.12 36 TYR B C 1
ATOM 1157 O O . TYR B 1 36 ? -3.033 -17.625 4.82 1 98.12 36 TYR B O 1
ATOM 1165 N N . TYR B 1 37 ? -2.602 -19.672 5.457 1 97.12 37 TYR B N 1
ATOM 1166 C CA . TYR B 1 37 ? -3.949 -20.141 5.176 1 97.12 37 TYR B CA 1
ATOM 1167 C C . TYR B 1 37 ? -4.965 -19.5 6.113 1 97.12 37 TYR B C 1
ATOM 1169 O O . TYR B 1 37 ? -6.09 -19.203 5.707 1 97.12 37 TYR B O 1
ATOM 1177 N N . LYS B 1 38 ? -4.609 -19.344 7.312 1 98.31 38 LYS B N 1
ATOM 1178 C CA . LYS B 1 38 ? -5.484 -18.641 8.242 1 98.31 38 LYS B CA 1
ATOM 1179 C C . LYS B 1 38 ? -5.75 -17.203 7.777 1 98.31 38 LYS B C 1
ATOM 1181 O O . LYS B 1 38 ? -6.895 -16.75 7.773 1 98.31 38 LYS B O 1
ATOM 1186 N N . ALA B 1 39 ? -4.633 -16.547 7.359 1 97.88 39 ALA B N 1
ATOM 1187 C CA . ALA B 1 39 ? -4.77 -15.172 6.855 1 97.88 39 ALA B CA 1
ATOM 1188 C C . ALA B 1 39 ? -5.664 -15.133 5.621 1 97.88 39 ALA B C 1
ATOM 1190 O O . ALA B 1 39 ? -6.496 -14.234 5.477 1 97.88 39 ALA B O 1
ATOM 1191 N N . ALA B 1 40 ? -5.52 -16.031 4.777 1 96.75 40 ALA B N 1
ATOM 1192 C CA . ALA B 1 40 ? -6.344 -16.125 3.572 1 96.75 40 ALA B CA 1
ATOM 1193 C C . ALA B 1 40 ? -7.816 -16.297 3.924 1 96.75 40 ALA B C 1
ATOM 1195 O O . ALA B 1 40 ? -8.68 -15.602 3.379 1 96.75 40 ALA B O 1
ATOM 1196 N N . ARG B 1 41 ? -8.07 -17.125 4.883 1 96.75 41 ARG B N 1
ATOM 1197 C CA . ARG B 1 41 ? -9.438 -17.406 5.285 1 96.75 41 ARG B CA 1
ATOM 1198 C C . ARG B 1 41 ? -10.078 -16.203 5.965 1 96.75 41 ARG B C 1
ATOM 1200 O O . ARG B 1 41 ? -11.273 -15.953 5.812 1 96.75 41 ARG B O 1
ATOM 1207 N N . GLU B 1 42 ? -9.328 -15.477 6.629 1 97.56 42 GLU B N 1
ATOM 1208 C CA . GLU B 1 42 ? -9.828 -14.352 7.406 1 97.56 42 GLU B CA 1
ATOM 1209 C C . GLU B 1 42 ? -9.82 -13.062 6.582 1 97.56 42 GLU B C 1
ATOM 1211 O O . GLU B 1 42 ? -10.164 -11.992 7.082 1 97.56 42 GLU B O 1
ATOM 1216 N N . GLY B 1 43 ? -9.375 -13.133 5.398 1 96.06 43 GLY B N 1
ATOM 1217 C CA . GLY B 1 43 ? -9.367 -11.961 4.539 1 96.06 43 GLY B CA 1
ATOM 1218 C C . GLY B 1 43 ? -8.25 -10.984 4.859 1 96.06 43 GLY B C 1
ATOM 1219 O O . GLY B 1 43 ? -8.344 -9.797 4.547 1 96.06 43 GLY B O 1
ATOM 1220 N N . ARG B 1 44 ? -7.148 -11.508 5.434 1 97.25 44 ARG B N 1
ATOM 1221 C CA . ARG B 1 44 ? -6.059 -10.656 5.895 1 97.25 44 ARG B CA 1
ATOM 1222 C C . ARG B 1 44 ? -4.801 -10.867 5.059 1 97.25 44 ARG B C 1
ATOM 1224 O O . ARG B 1 44 ? -3.738 -10.336 5.383 1 97.25 44 ARG B O 1
ATOM 1231 N N . LEU B 1 45 ? -4.883 -11.641 3.994 1 98.25 45 LEU B N 1
ATOM 1232 C CA . LEU B 1 45 ? -3.715 -11.977 3.188 1 98.25 45 LEU B CA 1
ATOM 1233 C C . LEU B 1 45 ? -3.41 -10.867 2.186 1 98.25 45 LEU B C 1
ATOM 1235 O O . LEU B 1 45 ? -2.262 -10.438 2.061 1 98.25 45 LEU B O 1
ATOM 1239 N N . ILE B 1 46 ? -4.527 -10.398 1.635 1 98.31 46 ILE B N 1
ATOM 1240 C CA . ILE B 1 46 ? -4.363 -9.383 0.602 1 98.31 46 ILE B CA 1
ATOM 1241 C C . ILE B 1 46 ? -4.422 -7.992 1.231 1 98.31 46 ILE B C 1
ATOM 1243 O O . ILE B 1 46 ? -5.492 -7.383 1.302 1 98.31 46 ILE B O 1
ATOM 1247 N N . THR B 1 47 ? -3.346 -7.566 1.706 1 98.38 47 THR B N 1
ATOM 1248 C CA . THR B 1 47 ? -3.146 -6.215 2.227 1 98.38 47 THR B CA 1
ATOM 1249 C C . THR B 1 47 ? -2.027 -5.504 1.471 1 98.38 47 THR B C 1
ATOM 1251 O O . THR B 1 47 ? -1.179 -6.152 0.854 1 98.38 47 THR B O 1
ATOM 1254 N N . ALA B 1 48 ? -2.047 -4.242 1.506 1 98.81 48 ALA B N 1
ATOM 1255 C CA . ALA B 1 48 ? -1.001 -3.486 0.822 1 98.81 48 ALA B CA 1
ATOM 1256 C C . ALA B 1 48 ? 0.375 -3.809 1.397 1 98.81 48 ALA B C 1
ATOM 1258 O O . ALA B 1 48 ? 1.343 -3.98 0.651 1 98.81 48 ALA B O 1
ATOM 1259 N N . ASP B 1 49 ? 0.431 -3.971 2.68 1 98.75 49 ASP B N 1
ATOM 1260 C CA . ASP B 1 49 ? 1.701 -4.293 3.32 1 98.75 49 ASP B CA 1
ATOM 1261 C C . ASP B 1 49 ? 2.209 -5.664 2.875 1 98.75 49 ASP B C 1
ATOM 1263 O O . ASP B 1 49 ? 3.393 -5.824 2.574 1 98.75 49 ASP B O 1
ATOM 1267 N N . ASN B 1 50 ? 1.314 -6.59 2.797 1 98.81 50 ASN B N 1
ATOM 1268 C CA . ASN B 1 50 ? 1.694 -7.93 2.367 1 98.81 50 ASN B CA 1
ATOM 1269 C C . ASN B 1 50 ? 2.125 -7.949 0.904 1 98.81 50 ASN B C 1
ATOM 1271 O O . ASN B 1 50 ? 3.088 -8.633 0.545 1 98.81 50 ASN B O 1
ATOM 1275 N N . LEU B 1 51 ? 1.417 -7.199 0.134 1 98.75 51 LEU B N 1
ATOM 1276 C CA . LEU B 1 51 ? 1.726 -7.172 -1.291 1 98.75 51 LEU B CA 1
ATOM 1277 C C . LEU B 1 51 ? 3.053 -6.465 -1.548 1 98.75 51 LEU B C 1
ATOM 1279 O O . LEU B 1 51 ? 3.812 -6.867 -2.434 1 98.75 51 LEU B O 1
ATOM 1283 N N . ILE B 1 52 ? 3.316 -5.449 -0.767 1 98.88 52 ILE B N 1
ATOM 1284 C CA . ILE B 1 52 ? 4.605 -4.777 -0.855 1 98.88 52 ILE B CA 1
ATOM 1285 C C . ILE B 1 52 ? 5.719 -5.73 -0.427 1 98.88 52 ILE B C 1
ATOM 1287 O O . ILE B 1 52 ? 6.77 -5.797 -1.067 1 98.88 52 ILE B O 1
ATOM 1291 N N . ARG B 1 53 ? 5.457 -6.492 0.583 1 98.69 53 ARG B N 1
ATOM 1292 C CA . ARG B 1 53 ? 6.434 -7.473 1.046 1 98.69 53 ARG B CA 1
ATOM 1293 C C . ARG B 1 53 ? 6.703 -8.523 -0.024 1 98.69 53 ARG B C 1
ATOM 1295 O O . ARG B 1 53 ? 7.855 -8.844 -0.311 1 98.69 53 ARG B O 1
ATOM 1302 N N . ALA B 1 54 ? 5.656 -9.039 -0.605 1 98.81 54 ALA B N 1
ATOM 1303 C CA . ALA B 1 54 ? 5.793 -10.055 -1.646 1 98.81 54 ALA B CA 1
ATOM 1304 C C . ALA B 1 54 ? 6.512 -9.492 -2.869 1 98.81 54 ALA B C 1
ATOM 1306 O O . ALA B 1 54 ? 7.359 -10.164 -3.461 1 98.81 54 ALA B O 1
ATOM 1307 N N . ALA B 1 55 ? 6.168 -8.281 -3.191 1 98.62 55 ALA B N 1
ATOM 1308 C CA . ALA B 1 55 ? 6.809 -7.633 -4.332 1 98.62 55 ALA B CA 1
ATOM 1309 C C . ALA B 1 55 ? 8.312 -7.504 -4.117 1 98.62 55 ALA B C 1
ATOM 1311 O O . ALA B 1 55 ? 9.102 -7.805 -5.016 1 98.62 55 ALA B O 1
ATOM 1312 N N . ARG B 1 56 ? 8.688 -7.082 -2.967 1 98.5 56 ARG B N 1
ATOM 1313 C CA . ARG B 1 56 ? 10.102 -6.938 -2.633 1 98.5 56 ARG B CA 1
ATOM 1314 C C . ARG B 1 56 ? 10.82 -8.281 -2.695 1 98.5 56 ARG B C 1
ATOM 1316 O O . ARG B 1 56 ? 11.938 -8.375 -3.203 1 98.5 56 ARG B O 1
ATOM 1323 N N . HIS B 1 57 ? 10.164 -9.297 -2.238 1 98.69 57 HIS B N 1
ATOM 1324 C CA . HIS B 1 57 ? 10.758 -10.625 -2.182 1 98.69 57 HIS B CA 1
ATOM 1325 C C . HIS B 1 57 ? 11.023 -11.172 -3.582 1 98.69 57 HIS B C 1
ATOM 1327 O O . HIS B 1 57 ? 12.07 -11.781 -3.826 1 98.69 57 HIS B O 1
ATOM 1333 N N . PHE B 1 58 ? 10.18 -10.93 -4.516 1 98.44 58 PHE B N 1
ATOM 1334 C CA . PHE B 1 58 ? 10.258 -11.547 -5.836 1 98.44 58 PHE B CA 1
ATOM 1335 C C . PHE B 1 58 ? 10.797 -10.555 -6.863 1 98.44 58 PHE B C 1
ATOM 1337 O O . PHE B 1 58 ? 10.969 -10.898 -8.031 1 98.44 58 PHE B O 1
ATOM 1344 N N . GLY B 1 59 ? 11 -9.32 -6.441 1 97.5 59 GLY B N 1
ATOM 1345 C CA . GLY B 1 59 ? 11.461 -8.305 -7.379 1 97.5 59 GLY B CA 1
ATOM 1346 C C . GLY B 1 59 ? 10.375 -7.812 -8.305 1 97.5 59 GLY B C 1
ATOM 1347 O O . GLY B 1 59 ? 10.633 -7.535 -9.484 1 97.5 59 GLY B O 1
ATOM 1348 N N . LEU B 1 60 ? 9.172 -7.773 -7.797 1 97.94 60 LEU B N 1
ATOM 1349 C CA . LEU B 1 60 ? 8.039 -7.266 -8.562 1 97.94 60 LEU B CA 1
ATOM 1350 C C . LEU B 1 60 ? 7.754 -5.809 -8.203 1 97.94 60 LEU B C 1
ATOM 1352 O O . LEU B 1 60 ? 8.312 -5.281 -7.238 1 97.94 60 LEU B O 1
ATOM 1356 N N . ASN B 1 61 ? 6.984 -5.191 -9.016 1 98 61 ASN B N 1
ATOM 1357 C CA . ASN B 1 61 ? 6.555 -3.822 -8.734 1 98 61 ASN B CA 1
ATOM 1358 C C . ASN B 1 61 ? 5.395 -3.789 -7.75 1 98 61 ASN B C 1
ATOM 1360 O O . ASN B 1 61 ? 4.328 -4.344 -8.016 1 98 61 ASN B O 1
ATOM 1364 N N . PRO B 1 62 ? 5.566 -3.162 -6.66 1 98.56 62 PRO B N 1
ATOM 1365 C CA . PRO B 1 62 ? 4.496 -3.146 -5.656 1 98.56 62 PRO B CA 1
ATOM 1366 C C . PRO B 1 62 ? 3.223 -2.475 -6.164 1 98.56 62 PRO B C 1
ATOM 1368 O O . PRO B 1 62 ? 2.119 -2.84 -5.746 1 98.56 62 PRO B O 1
ATOM 1371 N N . ILE B 1 63 ? 3.354 -1.559 -7.02 1 98.19 63 ILE B N 1
ATOM 1372 C CA . ILE B 1 63 ? 2.189 -0.879 -7.578 1 98.19 63 ILE B CA 1
ATOM 1373 C C . ILE B 1 63 ? 1.389 -1.851 -8.438 1 98.19 63 ILE B C 1
ATOM 1375 O O . ILE B 1 63 ? 0.159 -1.899 -8.352 1 98.19 63 ILE B O 1
ATOM 1379 N N . ASP B 1 64 ? 2.162 -2.646 -9.211 1 96.81 64 ASP B N 1
ATOM 1380 C CA . ASP B 1 64 ? 1.492 -3.645 -10.039 1 96.81 64 ASP B CA 1
ATOM 1381 C C . ASP B 1 64 ? 0.624 -4.57 -9.195 1 96.81 64 ASP B C 1
ATOM 1383 O O . ASP B 1 64 ? -0.546 -4.793 -9.508 1 96.81 64 ASP B O 1
ATOM 1387 N N . LEU B 1 65 ? 1.171 -5.023 -8.117 1 97.94 65 LEU B N 1
ATOM 1388 C CA . LEU B 1 65 ? 0.427 -5.961 -7.281 1 97.94 65 LEU B CA 1
ATOM 1389 C C . LEU B 1 65 ? -0.773 -5.281 -6.633 1 97.94 65 LEU B C 1
ATOM 1391 O O . LEU B 1 65 ? -1.869 -5.848 -6.598 1 97.94 65 LEU B O 1
ATOM 1395 N N . GLN B 1 66 ? -0.6 -4.059 -6.129 1 98.19 66 GLN B N 1
ATOM 1396 C CA . GLN B 1 66 ? -1.684 -3.361 -5.441 1 98.19 66 GLN B CA 1
ATOM 1397 C C . GLN B 1 66 ? -2.82 -3.029 -6.406 1 98.19 66 GLN B C 1
ATOM 1399 O O . GLN B 1 66 ? -3.992 -3.068 -6.027 1 98.19 66 GLN B O 1
ATOM 1404 N N . VAL B 1 67 ? -2.459 -2.754 -7.66 1 97.5 67 VAL B N 1
ATOM 1405 C CA . VAL B 1 67 ? -3.475 -2.484 -8.672 1 97.5 67 VAL B CA 1
ATOM 1406 C C . VAL B 1 67 ? -4.172 -3.785 -9.062 1 97.5 67 VAL B C 1
ATOM 1408 O O . VAL B 1 67 ? -5.402 -3.855 -9.086 1 97.5 67 VAL B O 1
ATOM 1411 N N . ARG B 1 68 ? -3.398 -4.82 -9.32 1 96.44 68 ARG B N 1
ATOM 1412 C CA . ARG B 1 68 ? -3.916 -6.105 -9.781 1 96.44 68 ARG B CA 1
ATOM 1413 C C . ARG B 1 68 ? -4.887 -6.695 -8.758 1 96.44 68 ARG B C 1
ATOM 1415 O O . ARG B 1 68 ? -5.895 -7.301 -9.133 1 96.44 68 ARG B O 1
ATOM 1422 N N . PHE B 1 69 ? -4.582 -6.469 -7.477 1 97.69 69 PHE B N 1
ATOM 1423 C CA . PHE B 1 69 ? -5.414 -7.055 -6.434 1 97.69 69 PHE B CA 1
ATOM 1424 C C . PHE B 1 69 ? -6.457 -6.055 -5.945 1 97.69 69 PHE B C 1
ATOM 1426 O O . PHE B 1 69 ? -7.164 -6.312 -4.969 1 97.69 69 PHE B O 1
ATOM 1433 N N . GLY B 1 70 ? -6.5 -4.82 -6.543 1 97.06 70 GLY B N 1
ATOM 1434 C CA . GLY B 1 70 ? -7.637 -3.924 -6.402 1 97.06 70 GLY B CA 1
ATOM 1435 C C . GLY B 1 70 ? -7.527 -3.004 -5.199 1 97.06 70 GLY B C 1
ATOM 1436 O O . GLY B 1 70 ? -8.516 -2.404 -4.781 1 97.06 70 GLY B O 1
ATOM 1437 N N . LEU B 1 71 ? -6.344 -2.879 -4.684 1 97.94 71 LEU B N 1
ATOM 1438 C CA . LEU B 1 71 ? -6.164 -2.014 -3.521 1 97.94 71 LEU B CA 1
ATOM 1439 C C . LEU B 1 71 ? -5.953 -0.566 -3.951 1 97.94 71 LEU B C 1
ATOM 1441 O O . LEU B 1 71 ? -6.273 0.361 -3.203 1 97.94 71 LEU B O 1
ATOM 1445 N N . ILE B 1 72 ? -5.379 -0.41 -5.16 1 97.94 72 ILE B N 1
ATOM 1446 C CA . ILE B 1 72 ? -5.164 0.901 -5.758 1 97.94 72 ILE B CA 1
ATOM 1447 C C . ILE B 1 72 ? -5.773 0.937 -7.16 1 97.94 72 ILE B C 1
ATOM 1449 O O . ILE B 1 72 ? -5.617 -0.007 -7.938 1 97.94 72 ILE B O 1
ATOM 1453 N N . ALA B 1 73 ? -6.48 1.94 -7.414 1 96.69 73 ALA B N 1
ATOM 1454 C CA . ALA B 1 73 ? -7.043 2.109 -8.75 1 96.69 73 ALA B CA 1
ATOM 1455 C C . ALA B 1 73 ? -5.957 2.469 -9.758 1 96.69 73 ALA B C 1
ATOM 1457 O O . ALA B 1 73 ? -5.062 3.262 -9.461 1 96.69 73 ALA B O 1
ATOM 1458 N N . PRO B 1 74 ? -6.082 1.915 -10.984 1 94.31 74 PRO B N 1
ATOM 1459 C CA . PRO B 1 74 ? -5.109 2.299 -12.008 1 94.31 74 PRO B CA 1
ATOM 1460 C C . PRO B 1 74 ? -5.051 3.809 -12.227 1 94.31 74 PRO B C 1
ATOM 1462 O O . PRO B 1 74 ? -3.992 4.348 -12.562 1 94.31 74 PRO B O 1
ATOM 1465 N N . GLU B 1 75 ? -6.184 4.484 -12.031 1 94.69 75 GLU B N 1
ATOM 1466 C CA . GLU B 1 75 ? -6.254 5.93 -12.227 1 94.69 75 GLU B CA 1
ATOM 1467 C C . GLU B 1 75 ? -5.375 6.664 -11.219 1 94.69 75 GLU B C 1
ATOM 1469 O O . GLU B 1 75 ? -4.879 7.758 -11.508 1 94.69 75 GLU B O 1
ATOM 1474 N N . ALA B 1 76 ? -5.18 6.078 -10.078 1 96.94 76 ALA B N 1
ATOM 1475 C CA . ALA B 1 76 ? -4.352 6.707 -9.055 1 96.94 76 ALA B CA 1
ATOM 1476 C C . ALA B 1 76 ? -2.91 6.855 -9.531 1 96.94 76 ALA B C 1
ATOM 1478 O O . ALA B 1 76 ? -2.227 7.82 -9.172 1 96.94 76 ALA B O 1
ATOM 1479 N N . VAL B 1 77 ? -2.48 5.953 -10.391 1 95.56 77 VAL B N 1
ATOM 1480 C CA . VAL B 1 77 ? -1.113 5.988 -10.891 1 95.56 77 VAL B CA 1
ATOM 1481 C C . VAL B 1 77 ? -0.954 7.148 -11.875 1 95.56 77 VAL B C 1
ATOM 1483 O O . VAL B 1 77 ? -0.001 7.926 -11.781 1 95.56 77 VAL B O 1
ATOM 1486 N N . THR B 1 78 ? -1.884 7.258 -12.734 1 92.38 78 THR B N 1
ATOM 1487 C CA . THR B 1 78 ? -1.845 8.336 -13.719 1 92.38 78 THR B CA 1
ATOM 1488 C C . THR B 1 78 ? -1.932 9.695 -13.031 1 92.38 78 THR B C 1
ATOM 1490 O O . THR B 1 78 ? -1.2 10.625 -13.383 1 92.38 78 THR B O 1
ATOM 1493 N N . GLU B 1 79 ? -2.832 9.773 -12.086 1 94.38 79 GLU B N 1
ATOM 1494 C CA . GLU B 1 79 ? -3.02 11.016 -11.344 1 94.38 79 GLU B CA 1
ATOM 1495 C C . GLU B 1 79 ? -1.747 11.406 -10.594 1 94.38 79 GLU B C 1
ATOM 1497 O O . GLU B 1 79 ? -1.4 12.594 -10.531 1 94.38 79 GLU B O 1
ATOM 1502 N N . TYR B 1 80 ? -1.101 10.484 -10.062 1 95.12 80 TYR B N 1
ATOM 1503 C CA . TYR B 1 80 ? 0.152 10.75 -9.359 1 95.12 80 TYR B CA 1
ATOM 1504 C C . TYR B 1 80 ? 1.176 11.383 -10.297 1 95.12 80 TYR B C 1
ATOM 1506 O O . TYR B 1 80 ? 1.816 12.375 -9.938 1 95.12 80 TYR B O 1
ATOM 1514 N N . LEU B 1 81 ? 1.332 10.875 -11.43 1 89 81 LEU B N 1
ATOM 1515 C CA . LEU B 1 81 ? 2.314 11.367 -12.391 1 89 81 LEU B CA 1
ATOM 1516 C C . LEU B 1 81 ? 1.966 12.773 -12.852 1 89 81 LEU B C 1
ATOM 1518 O O . LEU B 1 81 ? 2.859 13.578 -13.133 1 89 81 LEU B O 1
ATOM 1522 N N . GLU B 1 82 ? 0.698 12.984 -12.898 1 87.25 82 GLU B N 1
ATOM 1523 C CA . GLU B 1 82 ? 0.242 14.289 -13.359 1 87.25 82 GLU B CA 1
ATOM 1524 C C . GLU B 1 82 ? 0.446 15.359 -12.289 1 87.25 82 GLU B C 1
ATOM 1526 O O . GLU B 1 82 ? 0.565 16.547 -12.602 1 87.25 82 GLU B O 1
ATOM 1531 N N . SER B 1 83 ? 0.342 14.969 -11.055 1 80.5 83 SER B N 1
ATOM 1532 C CA . SER B 1 83 ? 0.428 15.922 -9.945 1 80.5 83 SER B CA 1
ATOM 1533 C C . SER B 1 83 ? 1.871 16.109 -9.492 1 80.5 83 SER B C 1
ATOM 1535 O O . SER B 1 83 ? 2.191 17.094 -8.812 1 80.5 83 SER B O 1
ATOM 1537 N N . ALA B 1 84 ? 2.73 15.141 -9.664 1 66.44 84 ALA B N 1
ATOM 1538 C CA . ALA B 1 84 ? 4.121 15.234 -9.227 1 66.44 84 ALA B CA 1
ATOM 1539 C C . ALA B 1 84 ? 4.828 16.406 -9.906 1 66.44 84 ALA B C 1
ATOM 1541 O O . ALA B 1 84 ? 4.656 16.625 -11.109 1 66.44 84 ALA B O 1
ATOM 1542 N N . PRO B 1 85 ? 5.156 17.406 -8.984 1 56.94 85 PRO B N 1
ATOM 1543 C CA . PRO B 1 85 ? 5.852 18.5 -9.656 1 56.94 85 PRO B CA 1
ATOM 1544 C C . PRO B 1 85 ? 6.852 18.016 -10.703 1 56.94 85 PRO B C 1
ATOM 1546 O O . PRO B 1 85 ? 7.441 16.938 -10.539 1 56.94 85 PRO B O 1
ATOM 1549 N N . ALA B 1 86 ? 6.574 18.328 -11.836 1 49.22 86 ALA B N 1
ATOM 1550 C CA . ALA B 1 86 ? 7.43 17.984 -12.969 1 49.22 86 ALA B CA 1
ATOM 1551 C C . ALA B 1 86 ? 8.906 18.031 -12.57 1 49.22 86 ALA B C 1
ATOM 1553 O O . ALA B 1 86 ? 9.367 19 -11.969 1 49.22 86 ALA B O 1
ATOM 1554 N N . ALA B 1 87 ? 9.484 16.938 -12.039 1 47.09 87 ALA B N 1
ATOM 1555 C CA . ALA B 1 87 ? 10.938 17.016 -11.922 1 47.09 87 ALA B CA 1
ATOM 1556 C C . ALA B 1 87 ? 11.531 17.953 -12.969 1 47.09 87 ALA B C 1
ATOM 1558 O O . ALA B 1 87 ? 11.062 18 -14.109 1 47.09 87 ALA B O 1
ATOM 1559 N N . PRO B 1 88 ? 12.227 18.984 -12.555 1 42.44 88 PRO B N 1
ATOM 1560 C CA . PRO B 1 88 ? 12.805 19.812 -13.617 1 42.44 88 PRO B CA 1
ATOM 1561 C C . PRO B 1 88 ? 13.43 18.969 -14.734 1 42.44 88 PRO B C 1
ATOM 1563 O O . PRO B 1 88 ? 14.109 17.984 -14.461 1 42.44 88 PRO B O 1
ATOM 1566 N N . GLY B 1 89 ? 12.789 18.797 -15.711 1 40.38 89 GLY B N 1
ATOM 1567 C CA . GLY B 1 89 ? 13.406 18.109 -16.828 1 40.38 89 GLY B CA 1
ATOM 1568 C C . GLY B 1 89 ? 14.852 18.516 -17.062 1 40.38 89 GLY B C 1
ATOM 1569 O O . GLY B 1 89 ? 15.312 19.5 -16.484 1 40.38 89 GLY B O 1
ATOM 1570 N N . PRO B 1 90 ? 15.633 17.562 -17.516 1 46.5 90 PRO B N 1
ATOM 1571 C CA . PRO B 1 90 ? 17.031 17.938 -17.797 1 46.5 90 PRO B CA 1
ATOM 1572 C C . PRO B 1 90 ? 17.156 19.328 -18.406 1 46.5 90 PRO B C 1
ATOM 1574 O O . PRO B 1 90 ? 18.188 19.984 -18.234 1 46.5 90 PRO B O 1
ATOM 1577 N N . ARG B 1 91 ? 16.141 19.594 -19.156 1 48.47 91 ARG B N 1
ATOM 1578 C CA . ARG B 1 91 ? 16.266 20.844 -19.922 1 48.47 91 ARG B CA 1
ATOM 1579 C C . ARG B 1 91 ? 16.219 22.047 -19 1 48.47 91 ARG B C 1
ATOM 1581 O O . ARG B 1 91 ? 16.734 23.125 -19.328 1 48.47 91 ARG B O 1
ATOM 1588 N N . ASP B 1 92 ? 15.438 21.828 -17.984 1 47.5 92 ASP B N 1
ATOM 1589 C CA . ASP B 1 92 ? 15.312 23.016 -17.141 1 47.5 92 ASP B CA 1
ATOM 1590 C C . ASP B 1 92 ? 16.547 23.203 -16.266 1 47.5 92 ASP B C 1
ATOM 1592 O O . ASP B 1 92 ? 16.656 24.188 -15.539 1 47.5 92 ASP B O 1
ATOM 1596 N N . LEU B 1 93 ? 17.281 22.016 -16.25 1 47.81 93 LEU B N 1
ATOM 1597 C CA . LEU B 1 93 ? 18.562 22.109 -15.539 1 47.81 93 LEU B CA 1
ATOM 1598 C C . LEU B 1 93 ? 19.625 22.75 -16.422 1 47.81 93 LEU B C 1
ATOM 1600 O O . LEU B 1 93 ? 20.828 22.625 -16.156 1 47.81 93 LEU B O 1
ATOM 1604 N N . ARG B 1 94 ? 19.156 23.141 -17.625 1 47.62 94 ARG B N 1
ATOM 1605 C CA . ARG B 1 94 ? 20.203 23.781 -18.438 1 47.62 94 ARG B CA 1
ATOM 1606 C C . ARG B 1 94 ? 20.734 25.031 -17.75 1 47.62 94 ARG B C 1
ATOM 1608 O O . ARG B 1 94 ? 19.953 25.891 -17.328 1 47.62 94 ARG B O 1
ATOM 1615 N N . PRO B 1 95 ? 21.906 24.859 -17.312 1 47.12 95 PRO B N 1
ATOM 1616 C CA . PRO B 1 95 ? 22.469 26.094 -16.75 1 47.12 95 PRO B CA 1
ATOM 1617 C C . PRO B 1 95 ? 22.219 27.312 -17.625 1 47.12 95 PRO B C 1
ATOM 1619 O O . PRO B 1 95 ? 22.312 27.234 -18.859 1 47.12 95 PRO B O 1
ATOM 1622 N N . GLU B 1 96 ? 21.25 28.094 -17.344 1 54.94 96 GLU B N 1
ATOM 1623 C CA . GLU B 1 96 ? 21.156 29.328 -18.125 1 54.94 96 GLU B CA 1
ATOM 1624 C C . GLU B 1 96 ? 22.531 29.875 -18.484 1 54.94 96 GLU B C 1
ATOM 1626 O O . GLU B 1 96 ? 23.453 29.859 -17.656 1 54.94 96 GLU B O 1
ATOM 1631 N N . PRO B 1 97 ? 22.953 29.891 -19.75 1 49.53 97 PRO B N 1
ATOM 1632 C CA . PRO B 1 97 ? 24.281 30.422 -20.078 1 49.53 97 PRO B CA 1
ATOM 1633 C C . PRO B 1 97 ? 24.656 31.656 -19.266 1 49.53 97 PRO B C 1
ATOM 1635 O O . PRO B 1 97 ? 23.797 32.5 -19 1 49.53 97 PRO B O 1
ATOM 1638 N N . SER B 1 98 ? 25.422 31.484 -18.281 1 48.28 98 SER B N 1
ATOM 1639 C CA . SER B 1 98 ? 25.984 32.594 -17.531 1 48.28 98 SER B CA 1
ATOM 1640 C C . SER B 1 98 ? 26.266 33.781 -18.453 1 48.28 98 SER B C 1
ATOM 1642 O O . SER B 1 98 ? 26.891 33.625 -19.5 1 48.28 98 SER B O 1
ATOM 1644 N N . LEU B 1 99 ? 25.391 34.75 -18.656 1 51 99 LEU B N 1
ATOM 1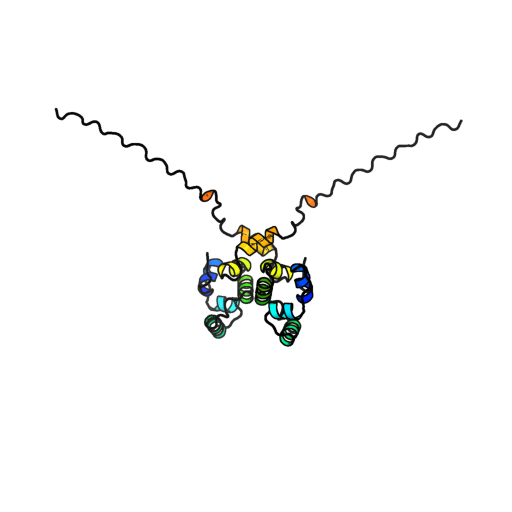645 C CA . LEU B 1 99 ? 25.688 35.969 -19.391 1 51 99 LEU B CA 1
ATOM 1646 C C . LEU B 1 99 ? 27.109 36.438 -19.109 1 51 99 LEU B C 1
ATOM 1648 O O . LEU B 1 99 ? 27.547 36.469 -17.953 1 51 99 LEU B O 1
ATOM 1652 N N . THR B 1 100 ? 28.078 36.219 -20.016 1 46.97 100 THR B N 1
ATOM 1653 C CA . THR B 1 100 ? 29.453 36.75 -19.969 1 46.97 100 THR B CA 1
ATOM 1654 C C . THR B 1 100 ? 29.469 38.188 -19.484 1 46.97 100 THR B C 1
ATOM 1656 O O . THR B 1 100 ? 28.641 39 -19.922 1 46.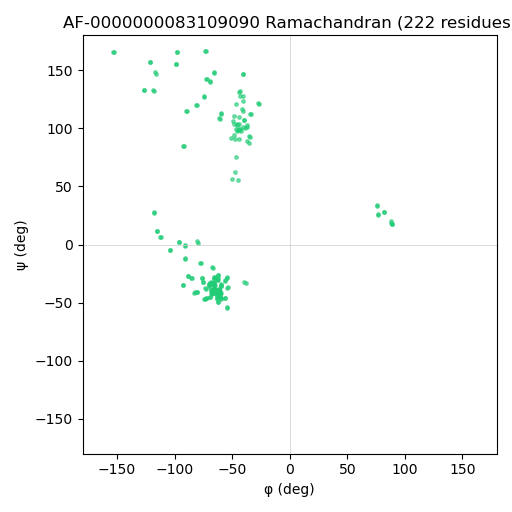97 100 THR B O 1
ATOM 1659 N N . PRO B 1 101 ? 29.906 38.531 -18.281 1 48.19 101 PRO B N 1
ATOM 1660 C CA . PRO B 1 101 ? 30.016 39.906 -17.828 1 48.19 101 PRO B CA 1
ATOM 1661 C C . PRO B 1 101 ? 30.672 40.844 -18.875 1 48.19 101 PRO B C 1
ATOM 1663 O O . PRO B 1 101 ? 31.578 40.406 -19.578 1 48.19 101 PRO B O 1
ATOM 1666 N N . SER B 1 102 ? 29.969 41.688 -19.594 1 51.34 102 SER B N 1
ATOM 1667 C CA . SER B 1 102 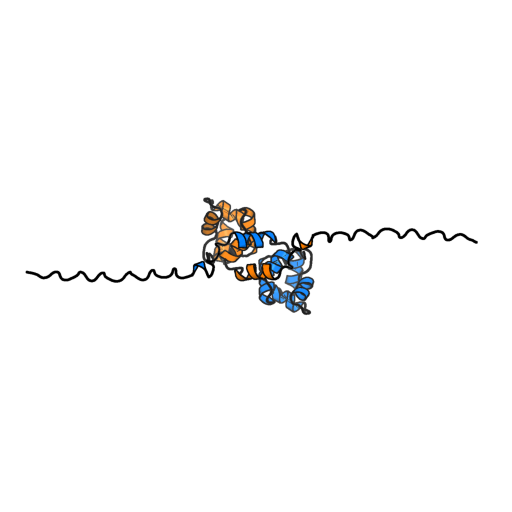? 30.531 42.688 -20.5 1 51.34 102 SER B CA 1
ATOM 1668 C C . SER B 1 102 ? 31.734 43.406 -19.875 1 51.34 102 SER B C 1
ATOM 1670 O O . SER B 1 102 ? 31.766 43.625 -18.656 1 51.34 102 SER B O 1
ATOM 1672 N N . GLY B 1 103 ? 32.875 43.469 -20.547 1 46.09 103 GLY B N 1
ATOM 1673 C CA . GLY B 1 103 ? 34.219 44.031 -20.359 1 46.09 103 GLY B CA 1
ATOM 1674 C C . GLY B 1 103 ? 34.188 45.438 -19.766 1 46.09 103 GLY B C 1
ATOM 1675 O O . GLY B 1 103 ? 33.188 46.125 -19.875 1 46.09 103 GLY B O 1
ATOM 1676 N N . ARG B 1 104 ? 34.969 45.656 -18.781 1 55.75 104 ARG B N 1
ATOM 1677 C CA . ARG B 1 104 ? 35.312 46.844 -18.031 1 55.75 104 ARG B CA 1
ATOM 1678 C C . ARG B 1 104 ? 35.594 48.031 -18.969 1 55.75 104 ARG B C 1
ATOM 1680 O O . ARG B 1 104 ? 36.406 47.906 -19.891 1 55.75 104 ARG B O 1
ATOM 1687 N N . LYS B 1 105 ? 34.656 48.875 -19.188 1 52 105 LYS B N 1
ATOM 1688 C CA . LYS B 1 105 ? 35.031 50.125 -19.859 1 52 105 LYS B CA 1
ATOM 1689 C C . LYS B 1 105 ? 36.25 50.781 -19.188 1 52 105 LYS B C 1
ATOM 1691 O O . LYS B 1 105 ? 36.281 50.906 -17.969 1 52 105 LYS B O 1
ATOM 1696 N N . THR B 1 106 ? 37.5 50.781 -19.734 1 52.03 106 THR B N 1
ATOM 1697 C CA . THR B 1 106 ? 38.719 51.5 -19.391 1 52.03 106 THR B CA 1
ATOM 1698 C C . THR B 1 106 ? 38.438 53 -19.266 1 52.03 106 THR B C 1
ATOM 1700 O O . THR B 1 106 ? 37.812 53.594 -20.141 1 52.03 106 THR B O 1
ATOM 1703 N N . LEU B 1 107 ? 38.125 53.531 -18.125 1 50.62 107 LEU B N 1
ATOM 1704 C CA . LEU B 1 107 ? 38.062 54.938 -17.797 1 50.62 107 LEU B CA 1
ATOM 1705 C C . LEU B 1 107 ? 39.344 55.656 -18.281 1 50.62 107 LEU B C 1
ATOM 1707 O O . LEU B 1 107 ? 40.438 55.25 -17.953 1 50.62 107 LEU B O 1
ATOM 1711 N N . SER B 1 108 ? 39.375 56.281 -19.516 1 50.78 108 SER B N 1
ATOM 1712 C CA . SER B 1 108 ? 40.406 57.156 -20.047 1 50.78 108 SER B CA 1
ATOM 1713 C C . SER B 1 108 ? 40.781 58.219 -19.016 1 50.78 108 SER B C 1
ATOM 1715 O O . SER B 1 108 ? 39.906 58.844 -18.406 1 50.78 108 SER B O 1
ATOM 1717 N N . ASP B 1 109 ? 42.031 58.188 -18.406 1 47.22 109 ASP B N 1
ATOM 1718 C CA . ASP B 1 109 ? 42.812 59.062 -17.531 1 47.22 109 ASP B CA 1
ATOM 1719 C C . ASP B 1 109 ? 42.875 60.469 -18.078 1 47.22 109 ASP B C 1
ATOM 1721 O O . ASP B 1 109 ? 43.469 60.719 -19.125 1 47.22 109 ASP B O 1
ATOM 1725 N N . LYS B 1 110 ? 41.75 61.188 -18.359 1 46.72 110 LYS B N 1
ATOM 1726 C CA . LYS B 1 110 ? 41.969 62.594 -18.734 1 46.72 110 LYS B CA 1
ATOM 1727 C C . LYS B 1 110 ? 42.938 63.281 -17.766 1 46.72 110 LYS B C 1
ATOM 1729 O O . LYS B 1 110 ? 42.812 63.125 -16.547 1 46.72 110 LYS B O 1
ATOM 1734 N N . ALA B 1 111 ? 44.094 63.812 -18.344 1 45.66 111 ALA B N 1
ATOM 1735 C CA . ALA B 1 111 ? 45.25 64.625 -18.016 1 45.66 111 ALA B CA 1
ATOM 1736 C C . ALA B 1 111 ? 44.844 65.875 -17.172 1 45.66 111 ALA B C 1
ATOM 1738 O O . ALA B 1 111 ? 43.812 66.5 -17.438 1 45.66 111 ALA B O 1
ATOM 1739 N N . VAL B 1 112 ? 45.25 65.812 -15.938 1 42.25 112 VAL B N 1
ATOM 1740 C CA . VAL B 1 112 ? 45.375 66.875 -14.953 1 42.25 112 VAL B CA 1
ATOM 1741 C C . VAL B 1 112 ? 46.031 68.062 -15.594 1 42.25 112 VAL B C 1
ATOM 1743 O O . VAL B 1 112 ? 47.219 68.062 -15.961 1 42.25 112 VAL B O 1
ATOM 1746 N N . ARG B 1 113 ? 45.469 68.625 -16.781 1 32.28 113 ARG B N 1
ATOM 1747 C CA . ARG B 1 113 ? 45.969 70 -16.828 1 32.28 113 ARG B CA 1
ATOM 1748 C C . ARG B 1 113 ? 45.219 70.875 -15.82 1 32.28 113 ARG B C 1
ATOM 1750 O O . ARG B 1 113 ? 44.031 70.688 -15.586 1 32.28 113 ARG B O 1
#